Protein AF-0000000069562542 (afdb_homodimer)

InterPro domains:
  IPR008656 Inositol-tetrakisphosphate 1-kinase [PTHR14217] (1-133)
  IPR040464 Inositol 1,3,4-trisphosphate 5/6-kinase, ATP-grasp domain [PF05770] (1-133)

Secondary structure (DSSP, 8-state):
-EEE-SGGGGGG--SS-EEEE----TTEEEEEEEETTEEEEEEEE------S-S-PPEE--HHHHSSTT---GGGS--TTS------PPPHHHHHHHHHHHHHHH---EEEEEEEE-TTT--EEEEEEEES-TTS--EEEES-GGGGG-/-EEE-SGGGGGG--SS-EEEEPPP-TTEEEEEEEETTEEEEEEEE------S-SPPPEE--HHHHSSTT---GGGS--TTS------PPPHHHHHHHHHHHHHHH---EEEEEEEE-TTT--EEEEEEEES-TTSS-EEEES-GGGGG-

pLDDT: mean 81.89, std 14.11, range [32.38, 95.88]

Nearest PDB structures (foldseek):
  2q7d-assembly2_B  TM=8.484E-01  e=6.719E-14  Homo sapiens
  2qb5-assembly2_B  TM=8.560E-01  e=1.670E-13  Homo sapiens
  2q7d-assembly1_A  TM=8.925E-01  e=4.684E-13  Homo sapiens
  2odt-assembly1_X  TM=8.657E-01  e=9.132E-13  Homo sapiens
  8oxe-assembly1_A  TM=7.765E-01  e=2.443E-08  Solanum tuberosum

Structure (mmCIF, N/CA/C/O backbone):
data_AF-0000000069562542-model_v1
#
loop_
_entity.id
_entity.type
_entity.pdbx_description
1 polymer 'inositol-1,3,4-trisphosphate 5/6-kinase'
#
loop_
_atom_site.group_PDB
_atom_site.id
_atom_site.type_symbol
_atom_site.label_atom_id
_atom_site.label_alt_id
_atom_site.label_comp_id
_atom_site.label_asym_id
_atom_site.label_entity_id
_atom_site.label_seq_id
_atom_site.pdbx_PDB_ins_code
_atom_site.Cartn_x
_atom_site.Cartn_y
_atom_site.Cartn_z
_atom_site.occupancy
_atom_site.B_iso_or_equiv
_atom_site.auth_seq_id
_atom_site.auth_comp_id
_atom_site.auth_asym_id
_atom_site.auth_atom_id
_atom_site.pdbx_PDB_model_num
ATOM 1 N N . MET A 1 1 ? 12.766 13.352 -1.628 1 81.88 1 MET A N 1
ATOM 2 C CA . MET A 1 1 ? 11.555 14.117 -1.365 1 81.88 1 MET A CA 1
ATOM 3 C C . MET A 1 1 ? 11.891 15.5 -0.808 1 81.88 1 MET A C 1
ATOM 5 O O . MET A 1 1 ? 13 15.719 -0.327 1 81.88 1 MET A O 1
ATOM 9 N N . CYS A 1 2 ? 10.938 16.469 -1.029 1 86.19 2 CYS A N 1
ATOM 10 C CA . CYS A 1 2 ? 11.227 17.766 -0.45 1 86.19 2 CYS A CA 1
ATOM 11 C C . CYS A 1 2 ? 9.945 18.484 -0.041 1 86.19 2 CYS A C 1
ATOM 13 O O . CYS A 1 2 ? 8.852 18.094 -0.455 1 86.19 2 CYS A O 1
ATOM 15 N N . ILE A 1 3 ? 10.141 19.406 0.841 1 87.06 3 ILE A N 1
ATOM 16 C CA . ILE A 1 3 ? 9.07 20.312 1.254 1 87.06 3 ILE A CA 1
ATOM 17 C C . ILE A 1 3 ? 9.375 21.734 0.753 1 87.06 3 ILE A C 1
ATOM 19 O O . ILE A 1 3 ? 10.453 22.266 1.011 1 87.06 3 ILE A O 1
ATOM 23 N N . ILE A 1 4 ? 8.461 22.234 0.061 1 87.25 4 ILE A N 1
ATOM 24 C CA . ILE A 1 4 ? 8.602 23.594 -0.456 1 87.25 4 ILE A CA 1
ATOM 25 C C . ILE A 1 4 ? 7.652 24.531 0.289 1 87.25 4 ILE A C 1
ATOM 27 O O . ILE A 1 4 ? 6.488 24.188 0.514 1 87.25 4 ILE A O 1
ATOM 31 N N . PHE A 1 5 ? 8.078 25.734 0.575 1 86.62 5 PHE A N 1
ATOM 32 C CA . PHE A 1 5 ? 7.324 26.625 1.461 1 86.62 5 PHE A CA 1
ATOM 33 C C . PHE A 1 5 ? 6.812 27.844 0.707 1 86.62 5 PHE A C 1
ATOM 35 O O . PHE A 1 5 ? 5.914 28.531 1.182 1 86.62 5 PHE A O 1
ATOM 42 N N . ASN A 1 6 ? 7.461 28.125 -0.448 1 83.56 6 ASN A N 1
ATOM 43 C CA . ASN A 1 6 ? 7.117 29.312 -1.229 1 83.56 6 ASN A CA 1
ATOM 44 C C . ASN A 1 6 ? 7.391 29.094 -2.715 1 83.56 6 ASN A C 1
ATOM 46 O O . ASN A 1 6 ? 7.824 28.016 -3.125 1 83.56 6 ASN A O 1
ATOM 50 N N . GLU A 1 7 ? 7.098 30.109 -3.488 1 83.38 7 GLU A N 1
ATOM 51 C CA . GLU A 1 7 ? 7.223 30 -4.938 1 83.38 7 GLU A CA 1
ATOM 52 C C . GLU A 1 7 ? 8.672 29.766 -5.352 1 83.38 7 GLU A C 1
ATOM 54 O O . GLU A 1 7 ? 8.938 29.094 -6.348 1 83.38 7 GLU A O 1
ATOM 59 N N . GLU A 1 8 ? 9.531 30.406 -4.598 1 84.5 8 GLU A N 1
ATOM 60 C CA . GLU A 1 8 ? 10.945 30.266 -4.926 1 84.5 8 GLU A CA 1
ATOM 61 C C . GLU A 1 8 ? 11.383 28.797 -4.871 1 84.5 8 GLU A C 1
ATOM 63 O O . GLU A 1 8 ? 12.273 28.391 -5.617 1 84.5 8 GLU A O 1
ATOM 68 N N . GLY A 1 9 ? 10.734 28.094 -3.955 1 85.38 9 GLY A N 1
ATOM 69 C CA . GLY A 1 9 ? 11.086 26.688 -3.799 1 85.38 9 GLY A CA 1
ATOM 70 C C . GLY A 1 9 ? 10.758 25.859 -5.027 1 85.38 9 GLY A C 1
ATOM 71 O O . GLY A 1 9 ? 11.305 24.766 -5.199 1 85.38 9 GLY A O 1
ATOM 72 N N . LEU A 1 10 ? 9.883 26.297 -5.902 1 83.38 10 LEU A N 1
ATOM 73 C CA . LEU A 1 10 ? 9.523 25.594 -7.129 1 83.38 10 LEU A CA 1
ATOM 74 C C . LEU A 1 10 ? 10.719 25.484 -8.062 1 83.38 10 LEU A C 1
ATOM 76 O O . LEU A 1 10 ? 10.781 24.562 -8.883 1 83.38 10 LEU A O 1
ATOM 80 N N . ASN A 1 11 ? 11.602 26.375 -7.891 1 86.88 11 ASN A N 1
ATOM 81 C CA . ASN A 1 11 ? 12.797 26.359 -8.719 1 86.88 11 ASN A CA 1
ATOM 82 C C . ASN A 1 11 ? 13.719 25.203 -8.352 1 86.88 11 ASN A C 1
ATOM 84 O O . ASN A 1 11 ? 14.633 24.859 -9.102 1 86.88 11 ASN A O 1
ATOM 88 N N . ASP A 1 12 ? 13.438 24.656 -7.254 1 86.44 12 ASP A N 1
ATOM 89 C CA . ASP A 1 12 ? 14.297 23.578 -6.77 1 86.44 12 ASP A CA 1
ATOM 90 C C . ASP A 1 12 ? 13.805 22.219 -7.27 1 86.44 12 ASP A C 1
ATOM 92 O O . ASP A 1 12 ? 14.43 21.188 -6.996 1 86.44 12 ASP A O 1
ATOM 96 N N . ILE A 1 13 ? 12.656 22.203 -7.918 1 79.62 13 ILE A N 1
ATOM 97 C CA . ILE A 1 13 ? 12.07 20.922 -8.297 1 79.62 13 ILE A CA 1
ATOM 98 C C . ILE A 1 13 ? 12.148 20.75 -9.805 1 79.62 13 ILE A C 1
ATOM 100 O O . ILE A 1 13 ? 12.086 21.719 -10.555 1 79.62 13 ILE A O 1
ATOM 104 N N . THR A 1 14 ? 12.359 19.531 -10.266 1 78.5 14 THR A N 1
ATOM 105 C CA . THR A 1 14 ? 12.383 19.203 -11.688 1 78.5 14 THR A CA 1
ATOM 106 C C . THR A 1 14 ? 11.242 18.25 -12.047 1 78.5 14 THR A C 1
ATOM 108 O O . THR A 1 14 ? 11.172 17.125 -11.523 1 78.5 14 THR A O 1
ATOM 111 N N . PRO A 1 15 ? 10.32 18.719 -12.836 1 75 15 PRO A N 1
ATOM 112 C CA . PRO A 1 15 ? 9.281 17.781 -13.281 1 75 15 PRO A CA 1
ATOM 113 C C . PRO A 1 15 ? 9.844 16.594 -14.07 1 75 15 PRO A C 1
ATOM 115 O O . PRO A 1 15 ? 10.945 16.688 -14.617 1 75 15 PRO A O 1
ATOM 118 N N . PRO A 1 16 ? 9.062 15.492 -14.18 1 72.31 16 PRO A N 1
ATOM 119 C CA . PRO A 1 16 ? 7.738 15.312 -13.586 1 72.31 16 PRO A CA 1
ATOM 120 C C . PRO A 1 16 ? 7.797 15.047 -12.078 1 72.31 16 PRO A C 1
ATOM 122 O O . PRO A 1 16 ? 8.719 14.383 -11.602 1 72.31 16 PRO A O 1
ATOM 125 N N . CYS A 1 17 ? 6.895 15.664 -11.32 1 75 17 CYS A N 1
ATOM 126 C CA . CYS A 1 17 ? 6.789 15.469 -9.875 1 75 17 CYS A CA 1
ATOM 127 C C . CYS A 1 17 ? 5.328 15.445 -9.438 1 75 17 CYS A C 1
ATOM 129 O O . CYS A 1 17 ? 4.441 15.836 -10.195 1 75 17 CYS A O 1
ATOM 131 N N . VAL A 1 18 ? 5.164 14.867 -8.336 1 73.44 18 VAL A N 1
ATOM 132 C CA . VAL A 1 18 ? 3.855 14.898 -7.691 1 73.44 18 VAL A CA 1
ATOM 133 C C . VAL A 1 18 ? 3.893 15.859 -6.504 1 73.44 18 VAL A C 1
ATOM 135 O O . VAL A 1 18 ? 4.793 15.781 -5.664 1 73.44 18 VAL A O 1
ATOM 138 N N . VAL A 1 19 ? 2.988 16.797 -6.574 1 76.12 19 VAL A N 1
ATOM 139 C CA . VAL A 1 19 ? 2.912 17.781 -5.512 1 76.12 19 VAL A CA 1
ATOM 140 C C . VAL A 1 19 ? 1.683 17.516 -4.645 1 76.12 19 VAL A C 1
ATOM 142 O O . VAL A 1 19 ? 0.592 17.266 -5.16 1 76.12 19 VAL A O 1
ATOM 145 N N . GLN A 1 20 ? 1.948 17.438 -3.328 1 77.12 20 GLN A N 1
ATOM 146 C CA . GLN A 1 20 ? 0.847 17.25 -2.391 1 77.12 20 GLN A CA 1
ATOM 147 C C . GLN A 1 20 ? 0.948 18.219 -1.221 1 77.12 20 GLN A C 1
ATOM 149 O O . GLN A 1 20 ? 2.043 18.656 -0.866 1 77.12 20 GLN A O 1
ATOM 154 N N . LYS A 1 21 ? -0.218 18.5 -0.646 1 80.19 21 LYS A N 1
ATOM 155 C CA . LYS A 1 21 ? -0.241 19.359 0.534 1 80.19 21 LYS A CA 1
ATOM 156 C C . LYS A 1 21 ? 0.355 18.656 1.744 1 80.19 21 LYS A C 1
ATOM 158 O O . LYS A 1 21 ? 0.104 17.469 1.958 1 80.19 21 LYS A O 1
ATOM 163 N N . PHE A 1 22 ? 1.112 19.484 2.422 1 86.25 22 PHE A N 1
ATOM 164 C CA . PHE A 1 22 ? 1.663 18.953 3.66 1 86.25 22 PHE A CA 1
ATOM 165 C C . PHE A 1 22 ? 0.653 19.062 4.797 1 86.25 22 PHE A C 1
ATOM 167 O O . PHE A 1 22 ? 0.015 20.109 4.965 1 86.25 22 PHE A O 1
ATOM 174 N N . ILE A 1 23 ? 0.51 17.984 5.535 1 87.44 23 ILE A N 1
ATOM 175 C CA . ILE A 1 23 ? -0.372 17.938 6.699 1 87.44 23 ILE A CA 1
ATOM 176 C C . ILE A 1 23 ? 0.459 18.016 7.977 1 87.44 23 ILE A C 1
ATOM 178 O O . ILE A 1 23 ? 1.28 17.125 8.234 1 87.44 23 ILE A O 1
ATOM 182 N N . ASN A 1 24 ? 0.266 19.062 8.695 1 90.31 24 ASN A N 1
ATOM 183 C CA . ASN A 1 24 ? 0.887 19.094 10.016 1 90.31 24 ASN A CA 1
ATOM 184 C C . ASN A 1 24 ? 0.291 18.047 10.945 1 90.31 24 ASN A C 1
ATOM 186 O O . ASN A 1 24 ? -0.928 17.969 11.117 1 90.31 24 ASN A O 1
ATOM 190 N N . HIS A 1 25 ? 1.224 17.266 11.555 1 91.12 25 HIS A N 1
ATOM 191 C CA . HIS A 1 25 ? 0.713 16.125 12.305 1 91.12 25 HIS A CA 1
ATOM 192 C C . HIS A 1 25 ? 1.597 15.812 13.508 1 91.12 25 HIS A C 1
ATOM 194 O O . HIS A 1 25 ? 1.756 14.648 13.883 1 91.12 25 HIS A O 1
ATOM 200 N N . ASN A 1 26 ? 2.232 16.766 13.992 1 91.62 26 ASN A N 1
ATOM 201 C CA . ASN A 1 26 ? 2.914 16.781 15.289 1 91.62 26 ASN A CA 1
ATOM 202 C C . ASN A 1 26 ? 4.043 15.758 15.344 1 91.62 26 ASN A C 1
AT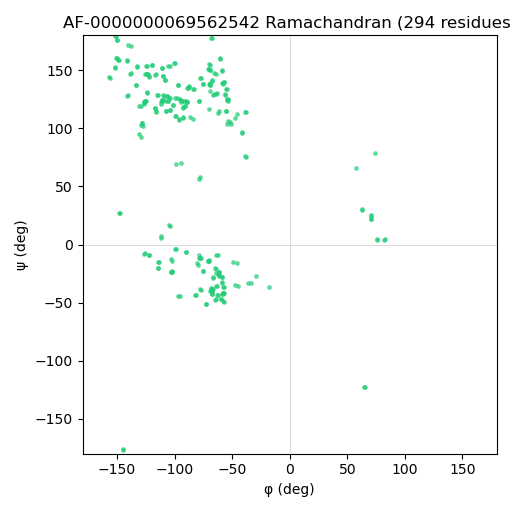OM 204 O O . ASN A 1 26 ? 4.254 15.117 16.375 1 91.62 26 ASN A O 1
ATOM 208 N N . ALA A 1 27 ? 4.68 15.438 14.266 1 91.62 27 ALA A N 1
ATOM 209 C CA . ALA A 1 27 ? 5.922 14.672 14.164 1 91.62 27 ALA A CA 1
ATOM 210 C C . ALA A 1 27 ? 5.695 13.211 14.523 1 91.62 27 ALA A C 1
ATOM 212 O O . ALA A 1 27 ? 6.625 12.516 14.953 1 91.62 27 ALA A O 1
ATOM 213 N N . VAL A 1 28 ? 4.441 12.82 14.398 1 92.75 28 VAL A N 1
ATOM 214 C CA . VAL A 1 28 ? 4.156 11.422 14.711 1 92.75 28 VAL A CA 1
ATOM 215 C C . VAL A 1 28 ? 3.281 10.82 13.617 1 92.75 28 VAL A C 1
ATOM 217 O O . VAL A 1 28 ? 2.367 11.477 13.109 1 92.75 28 VAL A O 1
ATOM 220 N N . LEU A 1 29 ? 3.596 9.648 13.234 1 92.38 29 LEU A N 1
ATOM 221 C CA . LEU A 1 29 ? 2.648 8.859 12.453 1 92.38 29 LEU A CA 1
ATOM 222 C C . LEU A 1 29 ? 2.291 7.562 13.18 1 92.38 29 LEU A C 1
ATOM 224 O O . LEU A 1 29 ? 2.996 7.148 14.102 1 92.38 29 LEU A O 1
ATOM 228 N N . TYR A 1 30 ? 1.114 7.027 12.875 1 93.06 30 TYR A N 1
ATOM 229 C CA . TYR A 1 30 ? 0.609 5.793 13.461 1 93.06 30 TYR A CA 1
ATOM 230 C C . TYR A 1 30 ? 0.638 4.652 12.445 1 93.06 30 TYR A C 1
ATOM 232 O O . TYR A 1 30 ? -0.011 4.727 11.406 1 93.06 30 TYR A O 1
ATOM 240 N N . LYS A 1 31 ? 1.423 3.695 12.727 1 92.12 31 LYS A N 1
ATOM 241 C CA . LYS A 1 31 ? 1.508 2.52 11.867 1 92.12 31 LYS A CA 1
ATOM 242 C C . LYS A 1 31 ? 0.551 1.426 12.336 1 92.12 31 LYS A C 1
ATOM 244 O O . LYS A 1 31 ? 0.622 0.978 13.477 1 92.12 31 LYS A O 1
ATOM 249 N N . LEU A 1 32 ? -0.423 1.058 11.492 1 92.69 32 LEU A N 1
ATOM 250 C CA . LEU A 1 32 ? -1.328 -0.06 11.734 1 92.69 32 LEU A CA 1
ATOM 251 C C . LEU A 1 32 ? -0.766 -1.352 11.148 1 92.69 32 LEU A C 1
ATOM 253 O O . LEU A 1 32 ? -0.449 -1.415 9.961 1 92.69 32 LEU A O 1
ATOM 257 N N . PHE A 1 33 ? -0.542 -2.324 12.039 1 89.62 33 PHE A N 1
ATOM 258 C CA . PHE A 1 33 ? -0.232 -3.68 11.602 1 89.62 33 PHE A CA 1
ATOM 259 C C . PHE A 1 33 ? -1.487 -4.543 11.578 1 89.62 33 PHE A C 1
ATOM 261 O O . PHE A 1 33 ? -2.004 -4.926 12.625 1 89.62 33 PHE A O 1
ATOM 268 N N . VAL A 1 34 ? -1.905 -4.805 10.398 1 91.12 34 VAL A N 1
ATOM 269 C CA . VAL A 1 34 ? -3.172 -5.512 10.234 1 91.12 34 VAL A CA 1
ATOM 270 C C . VAL A 1 34 ? -2.912 -6.996 10 1 91.12 34 VAL A C 1
ATOM 272 O O . VAL A 1 34 ? -2.115 -7.367 9.141 1 91.12 34 VAL A O 1
ATOM 275 N N . ILE A 1 35 ? -3.512 -7.852 10.781 1 85.75 35 ILE A N 1
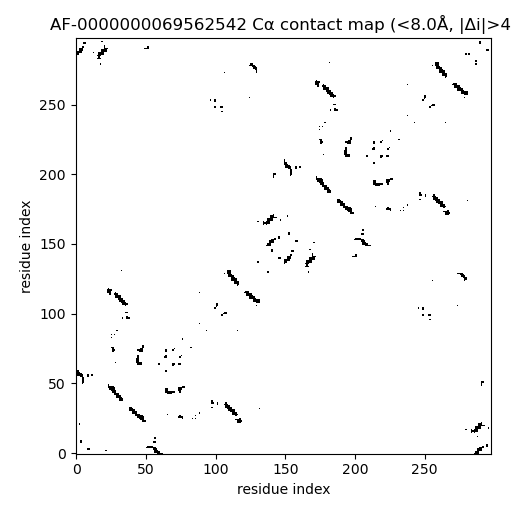ATOM 276 C CA . ILE A 1 35 ? -3.541 -9.297 10.609 1 85.75 35 ILE A CA 1
ATOM 277 C C . ILE A 1 35 ? -4.984 -9.797 10.672 1 85.75 35 ILE A C 1
ATOM 279 O O . ILE A 1 35 ? -5.566 -9.898 11.758 1 85.75 35 ILE A O 1
ATOM 283 N N . GLY A 1 36 ? -5.523 -10.125 9.492 1 86.94 36 GLY A N 1
ATOM 284 C CA . GLY A 1 36 ? -6.945 -10.43 9.43 1 86.94 36 GLY A CA 1
ATOM 285 C C . GLY A 1 36 ? -7.824 -9.234 9.766 1 86.94 36 GLY A C 1
ATOM 286 O O . GLY A 1 36 ? -7.711 -8.18 9.133 1 86.94 36 GLY A O 1
ATOM 287 N N . GLN A 1 37 ? -8.68 -9.391 10.781 1 88.88 37 GLN A N 1
ATOM 288 C CA . GLN A 1 37 ? -9.57 -8.305 11.18 1 88.88 37 GLN A CA 1
ATOM 289 C C . GLN A 1 37 ? -9.023 -7.551 12.391 1 88.88 37 GLN A C 1
ATOM 291 O O . GLN A 1 37 ? -9.586 -6.539 12.812 1 88.88 37 GLN A O 1
ATOM 296 N N . GLU A 1 38 ? -7.953 -8.047 12.867 1 92.5 38 GLU A N 1
ATOM 297 C CA . GLU A 1 38 ? -7.316 -7.402 14.016 1 92.5 38 GLU A CA 1
ATOM 298 C C . GLU A 1 38 ? -6.145 -6.527 13.578 1 92.5 38 GLU A C 1
ATOM 300 O O . GLU A 1 38 ? -5.609 -6.699 12.477 1 92.5 38 GLU A O 1
ATOM 305 N N . TYR A 1 39 ? -5.809 -5.527 14.438 1 92.69 39 TYR A N 1
ATOM 306 C CA . TYR A 1 39 ? -4.664 -4.672 14.156 1 92.69 39 TYR A CA 1
ATOM 307 C C . TYR A 1 39 ? -4.043 -4.141 15.438 1 92.69 39 TYR A C 1
ATOM 309 O O . TYR A 1 39 ? -4.684 -4.148 16.5 1 92.69 39 TYR A O 1
ATOM 317 N N . PHE A 1 40 ? -2.793 -3.873 15.344 1 93.38 40 PHE A N 1
ATOM 318 C CA . PHE A 1 40 ? -2.047 -3.176 16.391 1 93.38 40 PHE A CA 1
ATOM 319 C C . PHE A 1 40 ? -1.522 -1.84 15.875 1 93.38 40 PHE A C 1
ATOM 321 O O . PHE A 1 40 ? -1.219 -1.7 14.688 1 93.38 40 PHE A O 1
ATOM 328 N N . VAL A 1 41 ? -1.483 -0.859 16.812 1 93.19 41 VAL A N 1
ATOM 329 C CA . VAL A 1 41 ? -1.031 0.474 16.422 1 93.19 41 VAL A CA 1
ATOM 330 C C . VAL A 1 41 ? 0.272 0.806 17.141 1 93.19 41 VAL A C 1
ATOM 332 O O . VAL A 1 41 ? 0.388 0.599 18.359 1 93.19 41 VAL A O 1
ATOM 335 N N . ILE A 1 42 ? 1.23 1.218 16.391 1 91.69 42 ILE A N 1
ATOM 336 C CA . ILE A 1 42 ? 2.475 1.698 16.984 1 91.69 42 ILE A CA 1
ATOM 337 C C . ILE A 1 42 ? 2.758 3.121 16.5 1 91.69 42 ILE A C 1
ATOM 339 O O . ILE A 1 42 ? 2.434 3.477 15.367 1 91.69 42 ILE A O 1
ATOM 343 N N . GLU A 1 43 ? 3.346 3.854 17.344 1 92.56 43 GLU A N 1
ATOM 344 C CA . GLU A 1 43 ? 3.756 5.207 16.984 1 92.56 43 GLU A CA 1
ATOM 345 C C . GLU A 1 43 ? 5.145 5.215 16.359 1 92.56 43 GLU A C 1
ATOM 347 O O . GLU A 1 43 ? 6.039 4.496 16.797 1 92.56 43 GLU A O 1
ATOM 352 N N . ARG A 1 44 ? 5.285 5.965 15.281 1 91.62 44 ARG A N 1
ATOM 353 C CA . ARG A 1 44 ? 6.57 6.207 14.641 1 91.62 44 ARG A CA 1
ATOM 354 C C . ARG A 1 44 ? 6.844 7.703 14.508 1 91.62 44 ARG A C 1
ATOM 356 O O . ARG A 1 44 ? 5.914 8.5 14.359 1 91.62 44 ARG A O 1
ATOM 363 N N . PRO A 1 45 ? 8.148 8.094 14.617 1 92.38 45 PRO A N 1
ATOM 364 C CA . PRO A 1 45 ? 8.461 9.5 14.336 1 92.38 45 PRO A CA 1
ATOM 365 C C . PRO A 1 45 ? 8.062 9.922 12.93 1 92.38 45 PRO A C 1
ATOM 367 O O . PRO A 1 45 ? 8.008 9.086 12.016 1 92.38 45 PRO A O 1
ATOM 370 N N . SER A 1 46 ? 7.738 11.086 12.711 1 92.12 46 SER A N 1
ATOM 371 C CA . SER A 1 46 ? 7.414 11.711 11.43 1 92.12 46 SER A CA 1
ATOM 372 C C . SER A 1 46 ? 7.883 13.164 11.383 1 92.12 46 SER A C 1
ATOM 374 O O . SER A 1 46 ? 8.609 13.609 12.273 1 92.12 46 SER A O 1
ATOM 376 N N . LEU A 1 47 ? 7.574 13.812 10.32 1 90.88 47 LEU A N 1
ATOM 377 C CA . LEU A 1 47 ? 8.008 15.195 10.148 1 90.88 47 LEU A CA 1
ATOM 378 C C . LEU A 1 47 ? 7.305 16.109 11.148 1 90.88 47 LEU A C 1
ATOM 380 O O . LEU A 1 47 ? 6.109 15.945 11.414 1 90.88 47 LEU A O 1
ATOM 384 N N . LYS A 1 48 ? 8.008 17.047 11.648 1 91.88 48 LYS A N 1
ATOM 385 C CA . LYS A 1 48 ? 7.453 18.031 12.562 1 91.88 48 LYS A CA 1
ATOM 386 C C . LYS A 1 48 ? 6.465 18.953 11.844 1 91.88 48 LYS A C 1
ATOM 388 O O . LYS A 1 48 ? 6.219 18.797 10.641 1 91.88 48 LYS A O 1
ATOM 393 N N . ASN A 1 49 ? 5.891 19.844 12.648 1 90.81 49 ASN A N 1
ATOM 394 C CA . ASN A 1 49 ? 4.98 20.812 12.07 1 90.81 49 ASN A CA 1
ATOM 395 C C . ASN A 1 49 ? 5.738 21.938 11.359 1 90.81 49 ASN A C 1
ATOM 397 O O . ASN A 1 49 ? 6.824 22.328 11.781 1 90.81 49 ASN A O 1
ATOM 401 N N . PHE A 1 50 ? 5.141 22.375 10.242 1 88 50 PHE A N 1
ATOM 402 C CA . PHE A 1 50 ? 5.711 23.484 9.492 1 88 50 PHE A CA 1
ATOM 403 C C . PHE A 1 50 ? 4.684 24.594 9.305 1 88 50 PHE A C 1
ATOM 405 O O . PHE A 1 50 ? 3.482 24.375 9.469 1 88 50 PHE A O 1
ATOM 412 N N . SER A 1 51 ? 5.141 25.812 9.148 1 82.19 51 SER A N 1
ATOM 413 C CA . SER A 1 51 ? 4.316 26.953 8.781 1 82.19 51 SER A CA 1
ATOM 414 C C . SER A 1 51 ? 4.816 27.609 7.496 1 82.19 51 SER A C 1
ATOM 416 O O . SER A 1 51 ? 5.98 27.438 7.125 1 82.19 51 SER A O 1
ATOM 418 N N . ALA A 1 52 ? 3.793 28.094 6.734 1 73.19 52 ALA A N 1
ATOM 419 C CA . ALA A 1 52 ? 4.199 28.844 5.547 1 73.19 52 ALA A CA 1
ATOM 420 C C . ALA A 1 52 ? 5.145 29.984 5.914 1 73.19 52 ALA A C 1
ATOM 422 O O . ALA A 1 52 ? 4.844 30.781 6.801 1 73.19 52 ALA A O 1
ATOM 423 N N . CYS A 1 53 ? 6.379 29.859 5.684 1 73.25 53 CYS A N 1
ATOM 424 C CA . CYS A 1 53 ? 7.34 30.922 5.949 1 73.25 53 CYS A CA 1
ATOM 425 C C . CYS A 1 53 ? 8.352 31.031 4.812 1 73.25 53 CYS A C 1
ATOM 427 O O . CYS A 1 53 ? 8.242 30.344 3.803 1 73.25 53 CYS A O 1
ATOM 429 N N . ASP A 1 54 ? 9.086 32.062 4.934 1 78.19 54 ASP A N 1
ATOM 430 C CA . ASP A 1 54 ? 10.125 32.281 3.939 1 78.19 54 ASP A CA 1
ATOM 431 C C . ASP A 1 54 ? 11.336 31.375 4.195 1 78.19 54 ASP A C 1
ATOM 433 O O . ASP A 1 54 ? 12.398 31.859 4.598 1 78.19 54 ASP A O 1
ATOM 437 N N . GLN A 1 55 ? 10.992 30.141 4.195 1 81.81 55 GLN A N 1
ATOM 438 C CA . GLN A 1 55 ? 12.086 29.203 4.441 1 81.81 55 GLN A CA 1
ATOM 439 C C . GLN A 1 55 ? 12.5 28.484 3.16 1 81.81 55 GLN A C 1
ATOM 441 O O . GLN A 1 55 ? 11.719 28.406 2.211 1 81.81 55 GLN A O 1
ATOM 446 N N . LYS A 1 56 ? 13.781 28.078 3.178 1 88.69 56 LYS A N 1
ATOM 447 C CA . LYS A 1 56 ? 14.328 27.328 2.047 1 88.69 56 LYS A CA 1
ATOM 448 C C . LYS A 1 56 ? 13.727 25.922 1.972 1 88.69 56 LYS A C 1
ATOM 450 O O . LYS A 1 56 ? 13.25 25.391 2.977 1 88.69 56 LYS A O 1
ATOM 455 N N . THR A 1 57 ? 13.758 25.422 0.785 1 90.31 57 THR A N 1
ATOM 456 C CA . THR A 1 57 ? 13.289 24.062 0.551 1 90.31 57 THR A CA 1
ATOM 457 C C . THR A 1 57 ? 14.016 23.078 1.459 1 90.31 57 THR A C 1
ATOM 459 O O . THR A 1 57 ? 15.234 23.188 1.645 1 90.31 57 THR A O 1
ATOM 462 N N . ILE A 1 58 ? 13.281 22.188 2.086 1 90 58 ILE A N 1
ATOM 463 C CA . ILE A 1 58 ? 13.883 21.141 2.904 1 90 58 ILE A CA 1
ATOM 464 C C . ILE A 1 58 ? 13.891 19.828 2.131 1 90 58 ILE A C 1
ATOM 466 O O . ILE A 1 58 ? 12.836 19.312 1.749 1 90 58 ILE A O 1
ATOM 470 N N . PHE A 1 59 ? 15.047 19.328 1.926 1 89.12 59 PHE A N 1
ATOM 471 C CA . PHE A 1 59 ? 15.188 18.016 1.312 1 89.12 59 PHE A CA 1
ATOM 472 C C . PHE A 1 59 ? 15.383 16.938 2.375 1 89.12 59 PHE A C 1
ATOM 474 O O . PHE A 1 59 ? 16.109 17.156 3.352 1 89.12 59 PHE A O 1
ATOM 481 N N . PHE A 1 60 ? 14.703 15.805 2.203 1 86.38 60 PHE A N 1
ATOM 482 C CA . PHE A 1 60 ? 14.828 14.727 3.176 1 86.38 60 PHE A CA 1
ATOM 483 C C . PHE A 1 60 ? 14.609 13.367 2.514 1 86.38 60 PHE A C 1
ATOM 485 O O . PHE A 1 60 ? 14.094 13.297 1.396 1 86.38 60 PHE A O 1
ATOM 492 N N . ASP A 1 61 ? 15.094 12.367 3.205 1 82.12 61 ASP A N 1
ATOM 493 C CA . ASP A 1 61 ? 14.836 10.984 2.818 1 82.12 61 ASP A CA 1
ATOM 494 C C . ASP A 1 61 ? 13.711 10.383 3.658 1 82.12 61 ASP A C 1
ATOM 496 O O . ASP A 1 61 ? 13.891 10.117 4.852 1 82.12 61 ASP A O 1
ATOM 500 N N . SER A 1 62 ? 12.547 10.141 2.973 1 77.69 62 SER A N 1
ATOM 501 C CA . SER A 1 62 ? 11.359 9.68 3.68 1 77.69 62 SER A CA 1
ATOM 502 C C . SER A 1 62 ? 11.625 8.359 4.406 1 77.69 62 SER A C 1
ATOM 504 O O . SER A 1 62 ? 11.023 8.086 5.445 1 77.69 62 SER A O 1
ATOM 506 N N . ASN A 1 63 ? 12.531 7.602 3.879 1 74.25 63 ASN A N 1
ATOM 507 C CA . ASN A 1 63 ? 12.844 6.316 4.496 1 74.25 63 ASN A CA 1
ATOM 508 C C . ASN A 1 63 ? 13.57 6.496 5.828 1 74.25 63 ASN A C 1
ATOM 510 O O . ASN A 1 63 ? 13.633 5.566 6.633 1 74.25 63 ASN A O 1
ATOM 514 N N . GLU A 1 64 ? 14.039 7.715 6.027 1 83.5 64 GLU A N 1
ATOM 515 C CA . GLU A 1 64 ? 14.828 7.953 7.234 1 83.5 64 GLU A CA 1
ATOM 516 C C . GLU A 1 64 ? 14 8.664 8.297 1 83.5 64 GLU A C 1
ATOM 518 O O . GLU A 1 64 ? 14.391 8.719 9.469 1 83.5 64 GLU A O 1
ATOM 523 N N . ILE A 1 65 ? 12.945 9.156 7.926 1 88 65 ILE A N 1
ATOM 524 C CA . ILE A 1 65 ? 12.172 10 8.828 1 88 65 ILE A CA 1
ATOM 525 C C . ILE A 1 65 ? 11.344 9.133 9.773 1 88 65 ILE A C 1
ATOM 527 O O . ILE A 1 65 ? 11.344 9.352 10.984 1 88 65 ILE A O 1
ATOM 531 N N . SER A 1 66 ? 10.688 8.055 9.219 1 87.06 66 SER A N 1
ATOM 532 C CA . SER A 1 66 ? 9.648 7.383 9.992 1 87.06 66 SER A CA 1
ATOM 533 C C . SER A 1 66 ? 10.156 6.059 10.555 1 87.06 66 SER A C 1
ATOM 535 O O . SER A 1 66 ? 9.359 5.203 10.953 1 87.06 66 SER A O 1
ATOM 537 N N . LYS A 1 67 ? 11.5 5.91 10.539 1 85.25 67 LYS A N 1
ATOM 538 C CA . LYS A 1 67 ? 12.07 4.723 11.172 1 85.25 67 LYS A CA 1
ATOM 539 C C . LYS A 1 67 ? 11.93 4.789 12.688 1 85.25 67 LYS A C 1
ATOM 541 O O . LYS A 1 67 ? 11.93 5.875 13.273 1 85.25 67 LYS A O 1
ATOM 546 N N . PRO A 1 68 ? 11.844 3.498 13.172 1 84.69 68 PRO A N 1
ATOM 547 C CA . PRO A 1 68 ? 11.766 3.498 14.641 1 84.69 68 PRO A CA 1
ATOM 548 C C . PRO A 1 68 ? 12.93 4.227 15.297 1 84.69 68 PRO A C 1
ATOM 550 O O . PRO A 1 68 ? 14.078 4.066 14.875 1 84.69 68 PRO A O 1
ATOM 553 N N . ASN A 1 69 ? 12.75 5.133 16.172 1 82.81 69 ASN A N 1
ATOM 554 C CA . ASN A 1 69 ? 13.711 5.832 17.016 1 82.81 69 ASN A CA 1
ATOM 555 C C . ASN A 1 69 ? 14.484 6.887 16.219 1 82.81 69 ASN A C 1
ATOM 557 O O . ASN A 1 69 ? 15.578 7.285 16.625 1 82.81 69 ASN A O 1
ATOM 561 N N . SER A 1 70 ? 14.062 7.031 14.961 1 85.75 70 SER A N 1
ATOM 562 C CA . SER A 1 70 ? 14.672 8.133 14.219 1 85.75 70 SER A CA 1
ATOM 563 C C . SER A 1 70 ? 14.516 9.453 14.969 1 85.75 70 SER A C 1
ATOM 565 O O . SER A 1 70 ? 13.422 9.789 15.414 1 85.75 70 SER A O 1
ATOM 567 N N . VAL A 1 71 ? 15.656 10.109 15.203 1 85.31 71 VAL A N 1
ATOM 568 C CA . VAL A 1 71 ? 15.633 11.398 15.883 1 85.31 71 VAL A CA 1
ATOM 569 C C . VAL A 1 71 ? 16.438 12.422 15.086 1 85.31 71 VAL A C 1
ATOM 571 O O . VAL A 1 71 ? 17.594 12.164 14.719 1 85.31 71 VAL A O 1
ATOM 574 N N . SER A 1 72 ? 15.797 13.406 14.68 1 89.94 72 SER A N 1
ATOM 575 C CA . SER A 1 72 ? 16.438 14.523 13.992 1 89.94 72 SER A CA 1
ATOM 576 C C . SER A 1 72 ? 15.695 15.828 14.242 1 89.94 72 SER A C 1
ATOM 578 O O . SER A 1 72 ? 14.672 15.844 14.93 1 89.94 72 SER A O 1
ATOM 580 N N . GLU A 1 73 ? 16.203 16.953 13.742 1 90 73 GLU A N 1
ATOM 581 C CA . GLU A 1 73 ? 15.531 18.25 13.852 1 90 73 GLU A CA 1
ATOM 582 C C . GLU A 1 73 ? 14.18 18.219 13.148 1 90 73 GLU A C 1
ATOM 584 O O . GLU A 1 73 ? 13.258 18.938 13.555 1 90 73 GLU A O 1
ATOM 589 N N . LEU A 1 74 ? 14.102 17.391 12.203 1 91.94 74 LEU A N 1
ATOM 590 C CA . LEU A 1 74 ? 12.883 17.344 11.406 1 91.94 74 LEU A CA 1
ATOM 591 C C . LEU A 1 74 ? 11.797 16.547 12.117 1 91.94 74 LEU A C 1
ATOM 593 O O . LEU A 1 74 ? 10.617 16.641 11.758 1 91.94 74 LEU A O 1
ATOM 597 N N . THR A 1 75 ? 12.156 15.789 13.102 1 92.75 75 THR A N 1
ATOM 598 C CA . THR A 1 75 ? 11.172 14.938 13.766 1 92.75 75 THR A CA 1
ATOM 599 C C . THR A 1 75 ? 10.922 15.422 15.188 1 92.75 75 THR A C 1
ATOM 601 O O . THR A 1 75 ? 10.266 14.734 15.977 1 92.75 75 THR A O 1
ATOM 604 N N . SER A 1 76 ? 11.469 16.5 15.547 1 89.25 76 SER A N 1
ATOM 605 C CA . SER A 1 76 ? 11.273 17.078 16.875 1 89.25 76 SER A CA 1
ATOM 606 C C . SER A 1 76 ? 10.43 18.344 16.812 1 89.25 76 SER A C 1
ATOM 608 O O . SER A 1 76 ? 10.719 19.25 16.016 1 89.25 76 SER A O 1
ATOM 610 N N . LEU A 1 77 ? 9.453 18.312 17.609 1 86.62 77 LEU A N 1
ATOM 611 C CA . LEU A 1 77 ? 8.609 19.5 17.656 1 86.62 77 LEU A CA 1
ATOM 612 C C . LEU A 1 77 ? 9.383 20.703 18.172 1 86.62 77 LEU A C 1
ATOM 614 O O . LEU A 1 77 ? 10.281 20.562 19.016 1 86.62 77 LEU A O 1
ATOM 618 N N . ASP A 1 78 ? 9.008 21.891 17.641 1 84.19 78 ASP A N 1
ATOM 619 C CA . ASP A 1 78 ? 9.633 23.109 18.125 1 84.19 78 ASP A CA 1
ATOM 620 C C . ASP A 1 78 ? 9.211 23.422 19.562 1 84.19 78 ASP A C 1
ATOM 622 O O . ASP A 1 78 ? 8.109 23.047 19.984 1 84.19 78 ASP A O 1
ATOM 626 N N . ASP A 1 79 ? 10.102 24.078 20.312 1 77.38 79 ASP A N 1
ATOM 627 C CA . ASP A 1 79 ? 9.891 24.375 21.719 1 77.38 79 ASP A CA 1
ATOM 628 C C . ASP A 1 79 ? 8.609 25.188 21.922 1 77.38 79 ASP A C 1
ATOM 630 O O . ASP A 1 79 ? 7.941 25.047 22.953 1 77.38 79 ASP A O 1
ATOM 634 N N . ASN A 1 80 ? 8.359 26.047 21 1 73.25 80 ASN A N 1
ATOM 635 C CA . ASN A 1 80 ? 7.207 26.922 21.172 1 73.25 80 ASN A CA 1
ATOM 636 C C . ASN A 1 80 ? 5.902 26.188 20.844 1 73.25 80 ASN A C 1
ATOM 638 O O . ASN A 1 80 ? 4.816 26.75 21.031 1 73.25 80 ASN A O 1
ATOM 642 N N . GLU A 1 81 ? 6.059 25.125 20.312 1 72.56 81 GLU A N 1
ATOM 643 C CA . GLU A 1 81 ? 4.84 24.391 19.969 1 72.56 81 GLU A CA 1
ATOM 644 C C . GLU A 1 81 ? 4.324 23.594 21.156 1 72.56 81 GLU A C 1
ATOM 646 O O . GLU A 1 81 ? 5.105 22.953 21.859 1 72.56 81 GLU A O 1
ATOM 651 N N . SER A 1 82 ? 3.186 24.094 21.719 1 58.75 82 SER A N 1
ATOM 652 C CA . SER A 1 82 ? 2.531 23.359 22.812 1 58.75 82 SER A CA 1
ATOM 653 C C . SER A 1 82 ? 2.309 21.906 22.438 1 58.75 82 SER A C 1
ATOM 655 O O . SER A 1 82 ? 1.804 21.594 21.359 1 58.75 82 SER A O 1
ATOM 657 N N . TYR A 1 83 ? 3.217 21.109 23.047 1 55.81 83 TYR A N 1
ATOM 658 C CA . TYR A 1 83 ? 2.951 19.688 22.891 1 55.81 83 TYR A CA 1
ATOM 659 C C . TYR A 1 83 ? 1.455 19.391 22.953 1 55.81 83 TYR A C 1
ATOM 661 O O . TYR A 1 83 ? 0.818 19.625 23.984 1 55.81 83 TYR A O 1
ATOM 669 N N . THR A 1 84 ? 0.74 19.672 21.969 1 57.5 84 THR A N 1
ATOM 670 C CA . THR A 1 84 ? -0.569 19.031 22.078 1 57.5 84 THR A CA 1
ATOM 671 C C . THR A 1 84 ? -0.433 17.516 22.109 1 57.5 84 THR A C 1
ATOM 673 O O . THR A 1 84 ? 0.326 16.938 21.328 1 57.5 84 THR A O 1
ATOM 676 N N . PRO A 1 85 ? -0.821 17 23.281 1 54.5 85 PRO A N 1
ATOM 677 C CA . PRO A 1 85 ? -0.729 15.531 23.375 1 54.5 85 PRO A CA 1
ATOM 678 C C . PRO A 1 85 ? -1.133 14.828 22.078 1 54.5 85 PRO A C 1
ATOM 680 O O . PRO A 1 85 ? -2.086 15.25 21.422 1 54.5 85 PRO A O 1
ATOM 683 N N . THR A 1 86 ? -0.145 14.234 21.562 1 60.91 86 THR A N 1
ATOM 684 C CA . THR A 1 86 ? -0.473 13.375 20.422 1 60.91 86 THR A CA 1
ATOM 685 C C . THR A 1 86 ? -1.755 12.594 20.703 1 60.91 86 THR A C 1
ATOM 687 O O . THR A 1 86 ? -1.881 11.938 21.734 1 60.91 86 THR A O 1
ATOM 690 N N . VAL A 1 87 ? -2.908 13.102 20.219 1 72.94 87 VAL A N 1
ATOM 691 C CA . VAL A 1 87 ? -4.168 12.367 20.312 1 72.94 87 VAL A CA 1
ATOM 692 C C . VAL A 1 87 ? -4.016 10.992 19.688 1 72.94 87 VAL A C 1
ATOM 694 O O . VAL A 1 87 ? -3.543 10.867 18.547 1 72.94 87 VAL A O 1
ATOM 697 N N . TRP A 1 88 ? -4.152 9.961 20.609 1 87.69 88 TRP A N 1
ATOM 698 C CA . TRP A 1 88 ? -4.191 8.594 20.078 1 87.69 88 TRP A CA 1
ATOM 699 C C . TRP A 1 88 ? -5.34 8.422 19.094 1 87.69 88 TRP A C 1
ATOM 701 O O . TRP A 1 88 ? -6.426 8.969 19.297 1 87.69 88 TRP A O 1
ATOM 711 N N . PRO A 1 89 ? -5.062 7.742 18.047 1 92.88 89 PRO A N 1
ATOM 712 C CA . PRO A 1 89 ? -6.105 7.602 17.016 1 92.88 89 PRO A CA 1
ATOM 713 C C . PRO A 1 89 ? -7.387 6.984 17.578 1 92.88 89 PRO A C 1
ATOM 715 O O . PRO A 1 89 ? -7.332 6.086 18.422 1 92.88 89 PRO A O 1
ATOM 718 N N . GLU A 1 90 ? -8.523 7.496 17.141 1 94.69 90 GLU A N 1
ATOM 719 C CA . GLU A 1 90 ? -9.812 6.926 17.484 1 94.69 90 GLU A CA 1
ATOM 720 C C . GLU A 1 90 ? -9.969 5.516 16.938 1 94.69 90 GLU A C 1
ATOM 722 O O . GLU A 1 90 ? -9.75 5.289 15.734 1 94.69 90 GLU A O 1
ATOM 727 N N . GLN A 1 91 ? -10.367 4.633 17.797 1 94.94 91 GLN A N 1
ATOM 728 C CA . GLN A 1 91 ? -10.523 3.234 17.406 1 94.94 91 GLN A CA 1
ATOM 729 C C . GLN A 1 91 ? -11.508 3.094 16.25 1 94.94 91 GLN A C 1
ATOM 731 O O . GLN A 1 91 ? -11.281 2.305 15.328 1 94.94 91 GLN A O 1
ATOM 736 N N . LYS A 1 92 ? -12.586 3.855 16.344 1 95.75 92 LYS A N 1
ATOM 737 C CA . LYS A 1 92 ? -13.625 3.76 15.312 1 95.75 92 LYS A CA 1
ATOM 738 C C . LYS A 1 92 ? -13.055 4.059 13.93 1 95.75 92 LYS A C 1
ATOM 740 O O . LYS A 1 92 ? -13.398 3.387 12.953 1 95.75 92 LYS A O 1
ATOM 745 N N . LYS A 1 93 ? -12.219 5.043 13.812 1 94.69 93 LYS A N 1
ATOM 746 C CA . LYS A 1 93 ? -11.625 5.43 12.539 1 94.69 93 LYS A CA 1
ATOM 747 C C . LYS A 1 93 ? -10.672 4.355 12.023 1 94.69 93 LYS A C 1
ATOM 749 O O . LYS A 1 93 ? -10.695 4.008 10.844 1 94.69 93 LYS A O 1
ATOM 754 N N . MET A 1 94 ? -9.898 3.836 12.945 1 94.88 94 MET A N 1
ATOM 755 C CA . MET A 1 94 ? -8.953 2.785 12.562 1 94.88 94 MET A CA 1
ATOM 756 C C . MET A 1 94 ? -9.695 1.509 12.18 1 94.88 94 MET A C 1
ATOM 758 O O . MET A 1 94 ? -9.328 0.851 11.203 1 94.88 94 MET A O 1
ATOM 762 N N . ASP A 1 95 ? -10.781 1.203 12.898 1 95.88 95 ASP A N 1
ATOM 763 C CA . ASP A 1 95 ? -11.625 0.06 12.562 1 95.88 95 ASP A CA 1
ATOM 764 C C . ASP A 1 95 ? -12.172 0.185 11.141 1 95.88 95 ASP A C 1
ATOM 766 O O . ASP A 1 95 ? -12.219 -0.799 10.398 1 95.88 95 ASP A O 1
ATOM 770 N N . ASN A 1 96 ? -12.57 1.342 10.867 1 95.56 96 ASN A N 1
ATOM 771 C CA . ASN A 1 96 ? -13.164 1.569 9.555 1 95.56 96 ASN A CA 1
ATOM 772 C C . ASN A 1 96 ? -12.156 1.305 8.438 1 95.56 96 ASN A C 1
ATOM 774 O O . ASN A 1 96 ? -12.5 0.68 7.426 1 95.56 96 ASN A O 1
ATOM 778 N N . ILE A 1 97 ? -10.961 1.768 8.602 1 94.62 97 ILE A N 1
ATOM 779 C CA . ILE A 1 97 ? -9.914 1.549 7.613 1 94.62 97 ILE A CA 1
ATOM 780 C C . ILE A 1 97 ? -9.719 0.051 7.387 1 94.62 97 ILE A C 1
ATOM 782 O O . ILE A 1 97 ? -9.766 -0.423 6.25 1 94.62 97 ILE A O 1
ATOM 786 N N . VAL A 1 98 ? -9.586 -0.694 8.453 1 94.31 98 VAL A N 1
ATOM 787 C CA . VAL A 1 98 ? -9.312 -2.127 8.398 1 94.31 98 VAL A CA 1
ATOM 788 C C . VAL A 1 98 ? -10.516 -2.859 7.809 1 94.31 98 VAL A C 1
ATOM 790 O O . VAL A 1 98 ? -10.359 -3.748 6.965 1 94.31 98 VAL A O 1
ATOM 793 N N . ARG A 1 99 ? -11.695 -2.426 8.195 1 95.62 99 ARG A N 1
ATOM 794 C CA . ARG A 1 99 ? -12.914 -3.064 7.727 1 95.62 99 ARG A CA 1
ATOM 795 C C . ARG A 1 99 ? -13.07 -2.906 6.219 1 95.62 99 ARG A C 1
ATOM 797 O O . ARG A 1 99 ? -13.414 -3.863 5.52 1 95.62 99 ARG A O 1
ATOM 804 N N . VAL A 1 100 ? -12.883 -1.755 5.715 1 93.69 100 VAL A N 1
ATOM 805 C CA . VAL A 1 100 ? -13.039 -1.476 4.289 1 93.69 100 VAL A CA 1
ATOM 806 C C . VAL A 1 100 ? -12.078 -2.35 3.484 1 93.69 100 VAL A C 1
ATOM 808 O O . VAL A 1 100 ? -12.484 -3.008 2.525 1 93.69 100 VAL A O 1
ATOM 811 N N . LEU A 1 101 ? -10.836 -2.4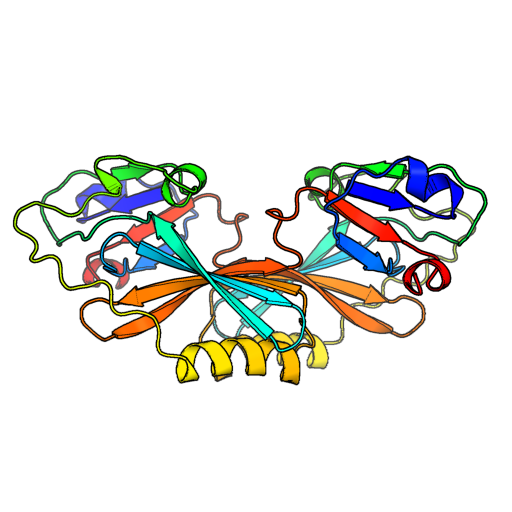1 3.889 1 92.38 101 LEU A N 1
ATOM 812 C CA . LEU A 1 101 ? -9.812 -3.152 3.16 1 92.38 101 LEU A CA 1
ATOM 813 C C . LEU A 1 101 ? -10.094 -4.652 3.211 1 92.38 101 LEU A C 1
ATOM 815 O O . LEU A 1 101 ? -9.938 -5.352 2.207 1 92.38 101 LEU A O 1
ATOM 819 N N . HIS A 1 102 ? -10.555 -5.07 4.371 1 92.62 102 HIS A N 1
ATOM 820 C CA . HIS A 1 102 ? -10.883 -6.484 4.523 1 92.62 102 HIS A CA 1
ATOM 821 C C . HIS A 1 102 ? -12.156 -6.84 3.764 1 92.62 102 HIS A C 1
ATOM 823 O O . HIS A 1 102 ? -12.164 -7.766 2.951 1 92.62 102 HIS A O 1
ATOM 829 N N . LYS A 1 103 ? -13.18 -6.09 3.998 1 94.19 103 LYS A N 1
ATOM 830 C CA . LYS A 1 103 ? -14.516 -6.426 3.514 1 94.19 103 LYS A CA 1
ATOM 831 C C . LYS A 1 103 ? -14.602 -6.297 1.994 1 94.19 103 LYS A C 1
ATOM 833 O O . LYS A 1 103 ? -15.172 -7.156 1.325 1 94.19 103 LYS A O 1
ATOM 838 N N . TYR A 1 104 ? -13.984 -5.293 1.443 1 92.69 104 TYR A N 1
ATOM 839 C CA . TYR A 1 104 ? -14.234 -4.996 0.036 1 92.69 104 TYR A CA 1
ATOM 840 C C . TYR A 1 104 ? -13.078 -5.48 -0.834 1 92.69 104 TYR A C 1
ATOM 842 O O . TYR A 1 104 ? -13.266 -5.766 -2.02 1 92.69 104 TYR A O 1
ATOM 850 N N . LEU A 1 105 ? -11.875 -5.617 -0.243 1 92.56 105 LEU A N 1
ATOM 851 C CA . LEU A 1 105 ? -10.734 -5.969 -1.082 1 92.56 105 LEU A CA 1
ATOM 852 C C . LEU A 1 105 ? -10.086 -7.262 -0.604 1 92.56 105 LEU A C 1
ATOM 854 O O . LEU A 1 105 ? -9.211 -7.809 -1.28 1 92.56 105 LEU A O 1
ATOM 858 N N . GLY A 1 106 ? -10.477 -7.746 0.519 1 90.25 106 GLY A N 1
ATOM 859 C CA . GLY A 1 106 ? -9.961 -9.008 1.026 1 90.25 106 GLY A CA 1
ATOM 860 C C . GLY A 1 106 ? -8.516 -8.93 1.481 1 90.25 106 GLY A C 1
ATOM 861 O O . GLY A 1 106 ? -7.793 -9.922 1.444 1 90.25 106 GLY A O 1
ATOM 862 N N . LEU A 1 107 ? -8.047 -7.777 1.854 1 88.25 107 LEU A N 1
ATOM 863 C CA . LEU A 1 107 ? -6.672 -7.59 2.312 1 88.25 107 LEU A CA 1
ATOM 864 C C . LEU A 1 107 ? -6.57 -7.789 3.82 1 88.25 107 LEU A C 1
ATOM 866 O O . LEU A 1 107 ? -7.242 -7.094 4.59 1 88.25 107 LEU A O 1
ATOM 870 N N . ASP A 1 108 ? -5.68 -8.734 4.215 1 86.56 108 ASP A N 1
ATOM 871 C CA . ASP A 1 108 ? -5.691 -9.141 5.617 1 86.56 108 ASP A CA 1
ATOM 872 C C . ASP A 1 108 ? -4.301 -9.023 6.238 1 86.56 108 ASP A C 1
ATOM 874 O O . ASP A 1 108 ? -4.121 -9.297 7.426 1 86.56 108 ASP A O 1
ATOM 878 N N . LEU A 1 109 ? -3.34 -8.781 5.547 1 85.5 109 LEU A N 1
ATOM 879 C CA . LEU A 1 109 ? -1.973 -8.602 6.02 1 85.5 109 LEU A CA 1
ATOM 880 C C . LEU A 1 109 ? -1.369 -7.312 5.465 1 85.5 109 LEU A C 1
ATOM 882 O O . LEU A 1 109 ? -0.854 -7.297 4.344 1 85.5 109 LEU A O 1
ATOM 886 N N . LEU A 1 110 ? -1.511 -6.254 6.254 1 88.12 110 LEU A N 1
ATOM 887 C CA . LEU A 1 110 ? -1.135 -4.934 5.762 1 88.12 110 LEU A CA 1
ATOM 888 C C . LEU A 1 110 ? -0.39 -4.148 6.832 1 88.12 110 LEU A C 1
ATOM 890 O O . LEU A 1 110 ? -0.641 -4.324 8.023 1 88.12 110 LEU A O 1
ATOM 894 N N . GLY A 1 111 ? 0.482 -3.354 6.441 1 88.56 111 GLY A N 1
ATOM 895 C CA . GLY A 1 111 ? 0.967 -2.199 7.18 1 88.56 111 GLY A CA 1
ATOM 896 C C . GLY A 1 111 ? 0.445 -0.882 6.637 1 88.56 111 GLY A C 1
ATOM 897 O O . GLY A 1 111 ? 0.511 -0.63 5.434 1 88.56 111 GLY A O 1
ATOM 898 N N . ILE A 1 112 ? -0.163 -0.088 7.496 1 90.56 112 ILE A N 1
ATOM 899 C CA . ILE A 1 112 ? -0.747 1.177 7.062 1 90.56 112 ILE A CA 1
ATOM 900 C C . ILE A 1 112 ? -0.191 2.318 7.914 1 90.56 112 ILE A C 1
ATOM 902 O O . ILE A 1 112 ? -0.196 2.244 9.141 1 90.56 112 ILE A O 1
ATOM 906 N N . ASP A 1 113 ? 0.402 3.316 7.285 1 88.62 113 ASP A N 1
ATOM 907 C CA . ASP A 1 113 ? 0.854 4.516 7.984 1 88.62 113 ASP A CA 1
ATOM 908 C C . ASP A 1 113 ? -0.195 5.621 7.914 1 88.62 113 ASP A C 1
ATOM 910 O O . ASP A 1 113 ? -0.612 6.02 6.824 1 88.62 113 ASP A O 1
ATOM 914 N N . VAL A 1 114 ? -0.591 6.121 9.125 1 92.62 114 VAL A N 1
ATOM 915 C CA . VAL A 1 114 ? -1.641 7.129 9.227 1 92.62 114 VAL A CA 1
ATOM 916 C C . VAL A 1 114 ? -1.114 8.352 9.977 1 92.62 114 VAL A C 1
ATOM 918 O O . VAL A 1 114 ? -0.424 8.219 10.992 1 92.62 114 VAL A O 1
ATOM 921 N N . VAL A 1 115 ? -1.35 9.477 9.359 1 91.06 115 VAL A N 1
ATOM 922 C CA . VAL A 1 115 ? -1.101 10.711 10.094 1 91.06 115 VAL A CA 1
ATOM 923 C C . VAL A 1 115 ? -2.426 11.406 10.406 1 91.06 115 VAL A C 1
ATOM 925 O O . VAL A 1 115 ? -3.422 11.188 9.711 1 91.06 115 VAL A O 1
ATOM 928 N N . ILE A 1 116 ? -2.426 12.148 11.492 1 92.56 116 ILE A N 1
ATOM 929 C CA . ILE A 1 116 ? -3.619 12.875 11.914 1 92.56 116 ILE A CA 1
ATOM 930 C C . ILE A 1 116 ? -3.346 14.375 11.883 1 92.56 116 ILE A C 1
ATOM 932 O O . ILE A 1 116 ? -2.449 14.867 12.57 1 92.56 116 ILE A O 1
ATOM 936 N N . ASP A 1 117 ? -4.113 15.07 11.008 1 90.81 117 ASP A N 1
ATOM 937 C CA . ASP A 1 117 ? -4.008 16.531 10.938 1 90.81 117 ASP A CA 1
ATOM 938 C C . ASP A 1 117 ? -4.215 17.156 12.312 1 90.81 117 ASP A C 1
ATOM 940 O O . ASP A 1 117 ? -5.258 1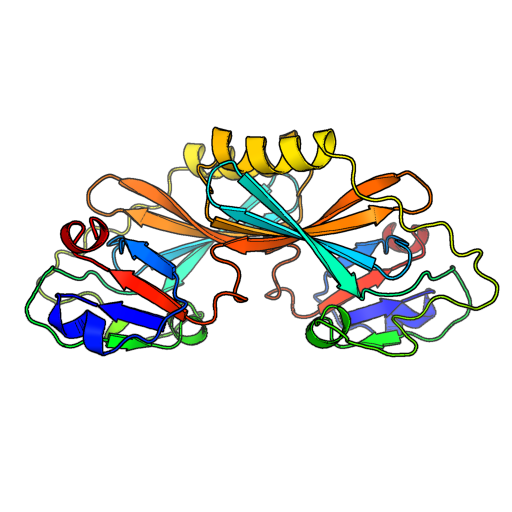6.969 12.938 1 90.81 117 ASP A O 1
ATOM 944 N N . ASN A 1 118 ? -3.27 17.906 12.711 1 90 118 ASN A N 1
ATOM 945 C CA . ASN A 1 118 ? -3.338 18.422 14.07 1 90 118 ASN A CA 1
ATOM 946 C C . ASN A 1 118 ? -4.293 19.594 14.188 1 90 118 ASN A C 1
ATOM 948 O O . ASN A 1 118 ? -4.621 20.031 15.289 1 90 118 ASN A O 1
ATOM 952 N N . ARG A 1 119 ? -4.746 20.141 13.094 1 87.06 119 ARG A N 1
ATOM 953 C CA . ARG A 1 119 ? -5.691 21.25 13.109 1 87.06 119 ARG A CA 1
ATOM 954 C C . ARG A 1 119 ? -7.125 20.75 12.961 1 87.06 119 ARG A C 1
ATOM 956 O O . ARG A 1 119 ? -8.008 21.172 13.719 1 87.06 119 ARG A O 1
ATOM 963 N N . THR A 1 120 ? -7.324 19.828 12.047 1 89.06 120 THR A N 1
ATOM 964 C CA . THR A 1 120 ? -8.688 19.422 11.711 1 89.06 120 THR A CA 1
ATOM 965 C C . THR A 1 120 ? -9.039 18.094 12.359 1 89.06 120 THR A C 1
ATOM 967 O O . THR A 1 120 ? -10.211 17.734 12.477 1 89.06 120 THR A O 1
ATOM 970 N N . GLY A 1 121 ? -8.07 17.297 12.688 1 90.12 121 GLY A N 1
ATOM 971 C CA . GLY A 1 121 ? -8.305 15.945 13.188 1 90.12 121 GLY A CA 1
ATOM 972 C C . GLY A 1 121 ? -8.547 14.93 12.086 1 90.12 121 GLY A C 1
ATOM 973 O O . GLY A 1 121 ? -8.805 13.758 12.367 1 90.12 121 GLY A O 1
ATOM 974 N N . HIS A 1 122 ? -8.43 15.367 10.891 1 90.81 122 HIS A N 1
ATOM 975 C CA . HIS A 1 122 ? -8.625 14.484 9.75 1 90.81 122 HIS A CA 1
ATOM 976 C C . HIS A 1 122 ? -7.504 13.453 9.648 1 90.81 122 HIS A C 1
ATOM 978 O O . HIS A 1 122 ? -6.336 13.773 9.875 1 90.81 122 HIS A O 1
ATOM 984 N N . TYR A 1 123 ? -7.91 12.188 9.359 1 92.75 123 TYR A N 1
ATOM 985 C CA . TYR A 1 123 ? -6.949 11.109 9.172 1 92.75 123 TYR A CA 1
ATOM 986 C C . TYR A 1 123 ? -6.504 11.016 7.715 1 92.75 123 TYR A C 1
ATOM 988 O O . TYR A 1 123 ? -7.324 11.133 6.801 1 92.75 123 TYR A O 1
ATOM 996 N N . ALA A 1 124 ? -5.207 10.867 7.543 1 90.75 124 ALA A N 1
ATOM 997 C CA . ALA A 1 124 ? -4.668 10.664 6.203 1 90.75 124 ALA A CA 1
ATOM 998 C C . ALA A 1 124 ? -3.801 9.406 6.148 1 90.75 124 ALA A C 1
ATOM 1000 O O . ALA A 1 124 ? -2.873 9.25 6.945 1 90.75 124 ALA A O 1
ATOM 1001 N N . ILE A 1 125 ? -4.199 8.508 5.242 1 91.62 125 ILE A N 1
ATOM 1002 C CA . ILE A 1 125 ? -3.338 7.363 4.965 1 91.62 125 ILE A CA 1
ATOM 1003 C C . ILE A 1 125 ? -2.205 7.785 4.031 1 91.62 125 ILE A C 1
ATOM 1005 O O . ILE A 1 125 ? -2.453 8.266 2.924 1 91.62 125 ILE A O 1
ATOM 1009 N N . ILE A 1 126 ? -0.979 7.59 4.426 1 86.69 126 ILE A N 1
ATOM 1010 C CA . ILE A 1 126 ? 0.117 8.141 3.635 1 86.69 126 ILE A CA 1
ATOM 1011 C C . ILE A 1 126 ? 0.935 7 3.029 1 86.69 126 ILE A C 1
ATOM 1013 O O . ILE A 1 126 ? 1.754 7.223 2.135 1 86.69 126 ILE A O 1
ATOM 1017 N N . ASP A 1 127 ? 0.747 5.809 3.527 1 83.44 127 ASP A N 1
ATOM 1018 C CA . ASP A 1 127 ? 1.436 4.637 2.996 1 83.44 127 ASP A CA 1
ATOM 1019 C C . ASP A 1 127 ? 0.668 3.357 3.314 1 83.44 127 ASP A C 1
ATOM 1021 O O . ASP A 1 127 ? -0.025 3.279 4.332 1 83.44 127 ASP A O 1
ATOM 1025 N N . MET A 1 128 ? 0.681 2.449 2.449 1 85.62 128 MET A N 1
ATOM 1026 C CA . MET A 1 128 ? 0.122 1.117 2.658 1 85.62 128 MET A CA 1
ATOM 1027 C C . MET A 1 128 ? 0.996 0.052 2.004 1 85.62 128 MET A C 1
ATOM 1029 O O . MET A 1 128 ? 1.343 0.166 0.827 1 85.62 128 MET A O 1
ATOM 1033 N N . ASN A 1 129 ? 1.393 -0.969 2.699 1 78.69 129 ASN A N 1
ATOM 1034 C CA . ASN A 1 129 ? 2.195 -2.07 2.178 1 78.69 129 ASN A CA 1
ATOM 1035 C C . ASN A 1 129 ? 1.526 -3.418 2.43 1 78.69 129 ASN A C 1
ATOM 1037 O O . ASN A 1 129 ? 1.098 -3.705 3.549 1 78.69 129 ASN A O 1
ATOM 1041 N N . VAL A 1 130 ? 1.359 -4.074 1.175 1 76.5 130 VAL A N 1
ATOM 1042 C CA . VAL A 1 130 ? 0.839 -5.43 1.328 1 76.5 130 VAL A CA 1
ATOM 1043 C C . VAL A 1 130 ? 1.906 -6.324 1.951 1 76.5 130 VAL A C 1
ATOM 1045 O O . VAL A 1 130 ? 3.047 -6.363 1.48 1 76.5 130 VAL A O 1
ATOM 1048 N N . PHE A 1 131 ? 1.81 -6.883 3.047 1 70.19 131 PHE A N 1
ATOM 1049 C CA . PHE A 1 131 ? 2.752 -7.668 3.834 1 70.19 131 PHE A CA 1
ATOM 1050 C C . PHE A 1 131 ? 3.814 -6.773 4.461 1 70.19 131 PHE A C 1
ATOM 1052 O O . PHE A 1 131 ? 4.906 -6.617 3.908 1 70.19 131 PHE A O 1
ATOM 1059 N N . PRO A 1 132 ? 3.602 -6.113 5.457 1 56.53 132 PRO A N 1
ATOM 1060 C CA . PRO A 1 132 ? 4.477 -5.098 6.047 1 56.53 132 PRO A CA 1
ATOM 1061 C C . PRO A 1 132 ? 5.922 -5.574 6.184 1 56.53 132 PRO A C 1
ATOM 1063 O O . PRO A 1 132 ? 6.168 -6.75 6.469 1 56.53 132 PRO A O 1
ATOM 1066 N N . GLY A 1 133 ? 6.785 -4.926 5.262 1 54 133 GLY A N 1
ATOM 1067 C CA . GLY A 1 133 ? 8.219 -5.18 5.238 1 54 133 GLY A CA 1
ATOM 1068 C C . GLY A 1 133 ? 8.797 -5.469 6.609 1 54 133 GLY A C 1
ATOM 1069 O O . GLY A 1 133 ? 9.938 -5.926 6.723 1 54 133 GLY A O 1
ATOM 1070 N N . GLU A 1 134 ? 8.172 -4.785 7.672 1 52.06 134 GLU A N 1
ATOM 1071 C CA . GLU A 1 134 ? 8.742 -5.172 8.961 1 52.06 134 GLU A CA 1
ATOM 1072 C C . GLU A 1 134 ? 8.82 -6.688 9.094 1 52.06 134 GLU A C 1
ATOM 1074 O O . GLU A 1 134 ? 9.578 -7.203 9.922 1 52.06 134 GLU A O 1
ATOM 1079 N N . PHE A 1 135 ? 8.102 -7.293 8.219 1 51.06 135 PHE A N 1
ATOM 1080 C CA . PHE A 1 135 ? 8.25 -8.742 8.266 1 51.06 135 PHE A CA 1
ATOM 1081 C C . PHE A 1 135 ? 9.227 -9.219 7.199 1 51.06 135 PHE A C 1
ATOM 1083 O O . PHE A 1 135 ? 9 -9.016 6.004 1 51.06 135 PHE A O 1
ATOM 1090 N N . SER A 1 136 ? 10.492 -8.883 7.422 1 50.31 136 SER A N 1
ATOM 1091 C CA . SER A 1 136 ? 11.719 -9.031 6.637 1 50.31 136 SER A CA 1
ATOM 1092 C C . SER A 1 136 ? 11.648 -10.258 5.734 1 50.31 136 SER A C 1
ATOM 1094 O O . SER A 1 136 ? 12.289 -10.289 4.68 1 50.31 136 SER A O 1
ATOM 1096 N N . ASN A 1 137 ? 10.898 -11.18 6.164 1 55.19 137 ASN A N 1
ATOM 1097 C CA . ASN A 1 137 ? 11.023 -12.398 5.367 1 55.19 137 ASN A CA 1
ATOM 1098 C C . ASN A 1 137 ? 9.656 -12.898 4.898 1 55.19 137 ASN A C 1
ATOM 1100 O O . ASN A 1 137 ? 8.812 -13.258 5.715 1 55.19 137 ASN A O 1
ATOM 1104 N N . GLU A 1 138 ? 9.375 -12.609 3.586 1 61.94 138 GLU A N 1
ATOM 1105 C CA . GLU A 1 138 ? 8.18 -13.188 2.992 1 61.94 138 GLU A CA 1
ATOM 1106 C C . GLU A 1 138 ? 8.484 -14.516 2.307 1 61.94 138 GLU A C 1
ATOM 1108 O O . GLU A 1 138 ? 9.484 -14.633 1.59 1 61.94 138 GLU A O 1
ATOM 1113 N N . ILE A 1 139 ? 7.797 -15.531 2.711 1 63.47 139 ILE A N 1
ATOM 1114 C CA . ILE A 1 139 ? 7.945 -16.875 2.148 1 63.47 139 ILE A CA 1
ATOM 1115 C C . ILE A 1 139 ? 6.68 -17.25 1.379 1 63.47 139 ILE A C 1
ATOM 1117 O O . ILE A 1 139 ? 5.566 -17.078 1.878 1 63.47 139 ILE A O 1
ATOM 1121 N N . PHE A 1 140 ? 6.844 -17.531 0.139 1 69.06 140 PHE A N 1
ATOM 1122 C CA . PHE A 1 140 ? 5.734 -18.062 -0.645 1 69.06 140 PHE A CA 1
ATOM 1123 C C . PHE A 1 140 ? 5.762 -19.594 -0.657 1 69.06 140 PHE A C 1
ATOM 1125 O O . PHE A 1 140 ? 6.824 -20.188 -0.819 1 69.06 140 PHE A O 1
ATOM 1132 N N . VAL A 1 141 ? 4.691 -20.172 -0.239 1 62.03 141 VAL A N 1
ATOM 1133 C CA . VAL A 1 141 ? 4.59 -21.625 -0.224 1 62.03 141 VAL A CA 1
ATOM 1134 C C . VAL A 1 141 ? 3.604 -22.094 -1.293 1 62.03 141 VAL A C 1
ATOM 1136 O O . VAL A 1 141 ? 2.5 -21.547 -1.402 1 62.03 141 VAL A O 1
ATOM 1139 N N . PHE A 1 142 ? 3.889 -22.875 -2.143 1 51.56 142 PHE A N 1
ATOM 1140 C CA . PHE A 1 142 ? 3.021 -23.422 -3.184 1 51.56 142 PHE A CA 1
ATOM 1141 C C . PHE A 1 142 ? 2.121 -24.516 -2.623 1 51.56 142 PHE A C 1
ATOM 1143 O O . PHE A 1 142 ? 0.993 -24.688 -3.084 1 51.56 142 PHE A O 1
ATOM 1150 N N . ASN A 1 143 ? 2.627 -25.281 -1.786 1 47.69 143 ASN A N 1
ATOM 1151 C CA . ASN A 1 143 ? 1.8 -26.391 -1.303 1 47.69 143 ASN A CA 1
ATOM 1152 C C . ASN A 1 143 ? 1.053 -26.016 -0.027 1 47.69 143 ASN A C 1
ATOM 1154 O O . ASN A 1 143 ? 1.669 -25.625 0.969 1 47.69 143 ASN A O 1
ATOM 1158 N N . SER A 1 144 ? -0.339 -25.875 -0.236 1 51.66 144 SER A N 1
ATOM 1159 C CA . SER A 1 144 ? -1.263 -25.516 0.835 1 51.66 144 SER A CA 1
ATOM 1160 C C . SER A 1 144 ? -1.021 -26.359 2.08 1 51.66 144 SER A C 1
ATOM 1162 O O . SER A 1 144 ? -1.252 -25.906 3.203 1 51.66 144 SER A O 1
ATOM 1164 N N . ASP A 1 145 ? -0.651 -27.578 1.856 1 48.19 145 ASP A N 1
ATOM 1165 C CA . ASP A 1 145 ? -0.569 -28.5 2.988 1 48.19 145 ASP A CA 1
ATOM 1166 C C . ASP A 1 145 ? 0.461 -28.016 4.008 1 48.19 145 ASP A C 1
ATOM 1168 O O . ASP A 1 145 ? 0.402 -28.391 5.184 1 48.19 145 ASP A O 1
ATOM 1172 N N . LEU A 1 146 ? 1.271 -27.328 3.582 1 45.72 146 LEU A N 1
ATOM 1173 C CA . LEU A 1 146 ? 2.277 -26.844 4.52 1 45.72 146 LEU A CA 1
ATOM 1174 C C . LEU A 1 146 ? 1.702 -25.75 5.418 1 45.72 146 LEU A C 1
ATOM 1176 O O . LEU A 1 146 ? 2.297 -25.406 6.441 1 45.72 146 LEU A O 1
ATOM 1180 N N . PHE A 1 147 ? 0.686 -25.062 5.074 1 45.97 147 PHE A N 1
ATOM 1181 C CA . PHE A 1 147 ? 0.065 -24.016 5.867 1 45.97 147 PHE A CA 1
ATOM 1182 C C . PHE A 1 147 ? -0.573 -24.594 7.125 1 45.97 147 PHE A C 1
ATOM 1184 O O . PHE A 1 147 ? -0.883 -23.859 8.062 1 45.97 147 PHE A O 1
ATOM 1191 N N . GLN A 1 148 ? -0.998 -25.797 7.145 1 36.22 148 GLN A N 1
ATOM 1192 C CA . GLN A 1 148 ? -1.696 -26.359 8.297 1 36.22 148 GLN A CA 1
ATOM 1193 C C . GLN A 1 148 ? -0.784 -26.406 9.523 1 36.22 148 GLN A C 1
ATOM 1195 O O . GLN A 1 148 ? -1.234 -26.719 10.625 1 36.22 148 GLN A O 1
ATOM 1200 N N . TYR A 1 149 ? 0.405 -26.141 9.328 1 32.78 149 TYR A N 1
ATOM 1201 C CA . TYR A 1 149 ? 1.067 -26.281 10.625 1 32.78 149 TYR A CA 1
ATOM 1202 C C . TYR A 1 149 ? 1.317 -24.906 11.242 1 32.78 149 TYR A C 1
ATOM 1204 O O . TYR A 1 149 ? 1.584 -23.938 10.539 1 32.78 149 TYR A O 1
ATOM 1212 N N . MET B 1 1 ? 13.312 -12.711 -0.116 1 82.69 1 MET B N 1
ATOM 1213 C CA . MET B 1 1 ? 12.102 -13.531 -0.233 1 82.69 1 MET B CA 1
ATOM 1214 C C . MET B 1 1 ? 12.43 -14.898 -0.825 1 82.69 1 MET B C 1
ATOM 1216 O O . MET B 1 1 ? 13.484 -15.086 -1.427 1 82.69 1 MET B O 1
ATOM 1220 N N . CYS B 1 2 ? 11.531 -15.883 -0.513 1 86.81 2 CYS B N 1
ATOM 1221 C CA . CYS B 1 2 ? 11.797 -17.172 -1.127 1 86.81 2 CYS B CA 1
ATOM 1222 C C . CYS B 1 2 ? 10.5 -17.938 -1.385 1 86.81 2 CYS B C 1
ATOM 1224 O O . CYS B 1 2 ? 9.445 -17.578 -0.851 1 86.81 2 CYS B O 1
ATOM 1226 N N . ILE B 1 3 ? 10.625 -18.859 -2.291 1 87.44 3 ILE B N 1
ATOM 1227 C CA . ILE B 1 3 ? 9.547 -19.812 -2.58 1 87.44 3 ILE B CA 1
ATOM 1228 C C . ILE B 1 3 ? 9.953 -21.203 -2.123 1 87.44 3 ILE B C 1
ATOM 1230 O O . ILE B 1 3 ? 11.016 -21.703 -2.504 1 87.44 3 ILE B O 1
ATOM 1234 N N . ILE B 1 4 ? 9.148 -21.734 -1.325 1 87.62 4 ILE B N 1
ATOM 1235 C CA . ILE B 1 4 ? 9.398 -23.094 -0.833 1 87.62 4 ILE B CA 1
ATOM 1236 C C . ILE B 1 4 ? 8.398 -24.062 -1.462 1 87.62 4 ILE B C 1
ATOM 1238 O O . ILE B 1 4 ? 7.203 -23.766 -1.545 1 87.62 4 ILE B O 1
ATOM 1242 N N . PHE B 1 5 ? 8.828 -25.266 -1.803 1 86.69 5 PHE B N 1
ATOM 1243 C CA . PHE B 1 5 ? 8.008 -26.172 -2.596 1 86.69 5 PHE B CA 1
ATOM 1244 C C . PHE B 1 5 ? 7.625 -27.406 -1.791 1 86.69 5 PHE B C 1
ATOM 1246 O O . PHE B 1 5 ? 6.699 -28.125 -2.158 1 86.69 5 PHE B O 1
ATOM 1253 N N . ASN B 1 6 ? 8.414 -27.656 -0.72 1 83.81 6 ASN B N 1
ATOM 1254 C CA . ASN B 1 6 ? 8.203 -28.844 0.094 1 83.81 6 ASN B CA 1
ATOM 1255 C C . ASN B 1 6 ? 8.648 -28.625 1.538 1 83.81 6 ASN B C 1
ATOM 1257 O O . ASN B 1 6 ? 9.094 -27.531 1.896 1 83.81 6 ASN B O 1
ATOM 1261 N N . GLU B 1 7 ? 8.477 -29.656 2.338 1 83.5 7 GLU B N 1
ATOM 1262 C CA . GLU B 1 7 ? 8.766 -29.547 3.764 1 83.5 7 GLU B CA 1
ATOM 1263 C C . GLU B 1 7 ? 10.25 -29.266 4.008 1 83.5 7 GLU B C 1
ATOM 1265 O O . GLU B 1 7 ? 10.609 -28.578 4.969 1 83.5 7 GLU B O 1
ATOM 1270 N N . GLU B 1 8 ? 11.023 -29.875 3.16 1 84.81 8 GLU B N 1
ATOM 1271 C CA . GLU B 1 8 ? 12.461 -29.688 3.322 1 84.81 8 GLU B CA 1
ATOM 1272 C C . GLU B 1 8 ? 12.844 -28.219 3.219 1 84.81 8 GLU B C 1
ATOM 1274 O O . GLU B 1 8 ? 13.797 -27.766 3.861 1 84.81 8 GLU B O 1
ATOM 1279 N N . GLY B 1 9 ? 12.078 -27.531 2.389 1 85.62 9 GLY B N 1
ATOM 1280 C CA . GLY B 1 9 ? 12.359 -26.109 2.197 1 85.62 9 GLY B CA 1
ATOM 1281 C C . GLY B 1 9 ? 12.156 -25.297 3.453 1 85.62 9 GLY B C 1
ATOM 1282 O O . GLY B 1 9 ? 12.672 -24.172 3.564 1 85.62 9 GLY B O 1
ATOM 1283 N N . LEU B 1 10 ? 11.391 -25.75 4.43 1 83.62 10 LEU B N 1
ATOM 1284 C CA . LEU B 1 10 ? 11.156 -25.062 5.691 1 83.62 10 LEU B CA 1
ATOM 1285 C C . LEU B 1 10 ? 12.453 -24.906 6.477 1 83.62 10 LEU B C 1
ATOM 1287 O O . LEU B 1 10 ? 12.586 -23.984 7.285 1 83.62 10 LEU B O 1
ATOM 1291 N N . ASN B 1 11 ? 13.336 -25.781 6.191 1 87.12 11 ASN B N 1
ATOM 1292 C CA . ASN B 1 11 ? 14.625 -25.734 6.875 1 87.12 11 ASN B CA 1
ATOM 1293 C C . ASN B 1 11 ? 15.461 -24.547 6.406 1 87.12 11 ASN B C 1
ATOM 1295 O O . ASN B 1 11 ? 16.453 -24.188 7.051 1 87.12 11 ASN B O 1
ATOM 1299 N N . ASP B 1 12 ? 15.039 -24 5.355 1 86.69 12 ASP B N 1
ATOM 1300 C CA . ASP B 1 12 ? 15.797 -22.906 4.773 1 86.69 12 ASP B CA 1
ATOM 1301 C C . ASP B 1 12 ? 15.336 -21.562 5.328 1 86.69 12 ASP B C 1
ATOM 1303 O O . ASP B 1 12 ? 15.891 -20.516 4.988 1 86.69 12 ASP B O 1
ATOM 1307 N N . ILE B 1 13 ? 14.266 -21.578 6.113 1 80.44 13 ILE B N 1
ATOM 1308 C CA . ILE B 1 13 ? 13.688 -20.312 6.559 1 80.44 13 ILE B CA 1
ATOM 1309 C C . ILE B 1 13 ? 13.938 -20.125 8.055 1 80.44 13 ILE B C 1
ATOM 1311 O O . ILE B 1 13 ? 14.008 -21.094 8.805 1 80.44 13 ILE B O 1
ATOM 1315 N N . THR B 1 14 ? 14.148 -18.891 8.484 1 79.5 14 THR B N 1
ATOM 1316 C CA . THR B 1 14 ? 14.336 -18.547 9.891 1 79.5 14 THR B CA 1
ATOM 1317 C C . THR B 1 14 ? 13.211 -17.641 10.375 1 79.5 14 THR B C 1
ATOM 1319 O O . THR B 1 14 ? 13.031 -16.531 9.867 1 79.5 14 THR B O 1
ATOM 1322 N N . PRO B 1 15 ? 12.406 -18.125 11.289 1 75.81 15 PRO B N 1
ATOM 1323 C CA . PRO B 1 15 ? 11.391 -17.25 11.859 1 75.81 15 PRO B CA 1
ATOM 1324 C C . PRO B 1 15 ? 12 -16.031 12.57 1 75.81 15 PRO B C 1
ATOM 1326 O O . PRO B 1 15 ? 13.156 -16.078 12.984 1 75.81 15 PRO B O 1
ATOM 1329 N N . PRO B 1 16 ? 11.203 -14.969 12.766 1 73.56 16 PRO B N 1
ATOM 1330 C CA . PRO B 1 16 ? 9.805 -14.836 12.336 1 73.56 16 PRO B CA 1
ATOM 1331 C C . PRO B 1 16 ? 9.672 -14.57 10.836 1 73.56 16 PRO B C 1
ATOM 1333 O O . PRO B 1 16 ? 10.508 -13.867 10.258 1 73.56 16 PRO B O 1
ATOM 1336 N N . CYS B 1 17 ? 8.719 -15.219 10.188 1 76 17 CYS B N 1
ATOM 1337 C CA . CYS B 1 17 ? 8.438 -15.031 8.766 1 76 17 CYS B CA 1
ATOM 1338 C C . CYS B 1 17 ? 6.934 -15.07 8.5 1 76 17 CYS B C 1
ATOM 1340 O O . CYS B 1 17 ? 6.156 -15.5 9.359 1 76 17 CYS B O 1
ATOM 1342 N N . VAL B 1 18 ? 6.609 -14.5 7.445 1 74.38 18 VAL B N 1
ATOM 1343 C CA . VAL B 1 18 ? 5.234 -14.586 6.961 1 74.38 18 VAL B CA 1
ATOM 1344 C C . VAL B 1 18 ? 5.164 -15.539 5.766 1 74.38 18 VAL B C 1
ATOM 1346 O O . VAL B 1 18 ? 5.949 -15.414 4.824 1 74.38 18 VAL B O 1
ATOM 1349 N N . VAL B 1 19 ? 4.312 -16.516 5.941 1 76.88 19 VAL B N 1
ATOM 1350 C CA . VAL B 1 19 ? 4.145 -17.5 4.887 1 76.88 19 VAL B CA 1
ATOM 1351 C C . VAL B 1 19 ? 2.812 -17.281 4.172 1 76.88 19 VAL B C 1
ATOM 1353 O O . VAL B 1 19 ? 1.782 -17.078 4.82 1 76.88 19 VAL B O 1
ATOM 1356 N N . GLN B 1 20 ? 2.908 -17.188 2.838 1 77.62 20 GLN B N 1
ATOM 1357 C CA . GLN B 1 20 ? 1.696 -17.031 2.039 1 77.62 20 GLN B CA 1
ATOM 1358 C C . GLN B 1 20 ? 1.692 -18 0.859 1 77.62 20 GLN B C 1
ATOM 1360 O O . GLN B 1 20 ? 2.752 -18.406 0.375 1 77.62 20 GLN B O 1
ATOM 1365 N N . LYS B 1 21 ? 0.494 -18.344 0.42 1 80.75 21 LYS B N 1
ATOM 1366 C CA . LYS B 1 21 ? 0.359 -19.203 -0.752 1 80.75 21 LYS B CA 1
ATOM 1367 C C . LYS B 1 21 ? 0.783 -18.469 -2.023 1 80.75 21 LYS B C 1
ATOM 1369 O O . LYS B 1 21 ? 0.47 -17.297 -2.201 1 80.75 21 LYS B O 1
ATOM 1374 N N . PHE B 1 22 ? 1.472 -19.281 -2.799 1 86.88 22 PHE B N 1
ATOM 1375 C CA . PHE B 1 22 ? 1.856 -18.719 -4.09 1 86.88 22 PHE B CA 1
ATOM 1376 C C . PHE B 1 22 ? 0.726 -18.875 -5.102 1 86.88 22 PHE B C 1
ATOM 1378 O O . PHE B 1 22 ? 0.106 -19.938 -5.199 1 86.88 22 PHE B O 1
ATOM 1385 N N . ILE B 1 23 ? 0.462 -17.781 -5.805 1 87.88 23 ILE B N 1
ATOM 1386 C CA . ILE B 1 23 ? -0.549 -17.781 -6.855 1 87.88 23 ILE B CA 1
ATOM 1387 C C . ILE B 1 23 ? 0.129 -17.812 -8.227 1 87.88 23 ILE B C 1
ATOM 1389 O O . ILE B 1 23 ? 0.884 -16.906 -8.57 1 87.88 23 ILE B O 1
ATOM 1393 N N . ASN B 1 24 ? -0.102 -18.859 -8.93 1 90.5 24 ASN B N 1
ATOM 1394 C CA . ASN B 1 24 ? 0.362 -18.875 -10.312 1 90.5 24 ASN B CA 1
ATOM 1395 C C . ASN B 1 24 ? -0.375 -17.844 -11.164 1 90.5 24 ASN B C 1
ATOM 1397 O O . ASN B 1 24 ? -1.607 -17.828 -11.188 1 90.5 24 ASN B O 1
ATOM 1401 N N . HIS B 1 25 ? 0.444 -17.047 -11.883 1 91.31 25 HIS B N 1
ATOM 1402 C CA . HIS B 1 25 ? -0.191 -15.922 -12.562 1 91.31 25 HIS B CA 1
ATOM 1403 C C . HIS B 1 25 ? 0.535 -15.586 -13.859 1 91.31 25 HIS B C 1
ATOM 1405 O O . HIS B 1 25 ? 0.608 -14.414 -14.25 1 91.31 25 HIS B O 1
ATOM 1411 N N . ASN B 1 26 ? 1.144 -16.5 -14.422 1 91.75 26 ASN B N 1
ATOM 1412 C CA . ASN B 1 26 ? 1.674 -16.5 -15.781 1 91.75 26 ASN B CA 1
ATOM 1413 C C . ASN B 1 26 ? 2.752 -15.438 -15.961 1 91.75 26 ASN B C 1
ATOM 1415 O O . ASN B 1 26 ? 2.824 -14.789 -17 1 91.75 26 ASN B O 1
ATOM 1419 N N . ALA B 1 27 ? 3.494 -15.094 -14.969 1 91.75 27 ALA B N 1
ATOM 1420 C CA . ALA B 1 27 ? 4.711 -14.289 -15.008 1 91.75 27 ALA B CA 1
ATOM 1421 C C . ALA B 1 27 ? 4.395 -12.836 -15.336 1 91.75 27 ALA B C 1
ATOM 1423 O O . ALA B 1 27 ? 5.246 -12.109 -15.859 1 91.75 27 ALA B O 1
ATOM 1424 N N . VAL B 1 28 ? 3.15 -12.484 -15.07 1 92.81 28 VAL B N 1
ATOM 1425 C CA . VAL B 1 28 ? 2.785 -11.094 -15.344 1 92.81 28 VAL B CA 1
ATOM 1426 C C . VAL B 1 28 ? 2.021 -10.523 -14.148 1 92.81 28 VAL B C 1
ATOM 1428 O O . VAL B 1 28 ? 1.195 -11.211 -13.547 1 92.81 28 VAL B O 1
ATOM 1431 N N . LEU B 1 29 ? 2.342 -9.336 -13.797 1 92.38 29 LEU B N 1
ATOM 1432 C CA . LEU B 1 29 ? 1.464 -8.578 -12.906 1 92.38 29 LEU B CA 1
ATOM 1433 C C . LEU B 1 29 ? 0.978 -7.305 -13.586 1 92.38 29 LEU B C 1
ATOM 1435 O O . LEU B 1 29 ? 1.555 -6.863 -14.586 1 92.38 29 LEU B O 1
ATOM 1439 N N . TYR B 1 30 ? -0.185 -6.812 -13.141 1 92.94 30 TYR B N 1
ATOM 1440 C CA . TYR B 1 30 ? -0.801 -5.598 -13.664 1 92.94 30 TYR B CA 1
ATOM 1441 C C . TYR B 1 30 ? -0.694 -4.457 -12.656 1 92.94 30 TYR B C 1
ATOM 1443 O O . TYR B 1 30 ? -1.216 -4.555 -11.547 1 92.94 30 TYR B O 1
ATOM 1451 N N . LYS B 1 31 ? 0.019 -3.477 -13.031 1 91.94 31 LYS B N 1
ATOM 1452 C CA . LYS B 1 31 ? 0.163 -2.299 -12.18 1 91.94 31 LYS B CA 1
ATOM 1453 C C . LYS B 1 31 ? -0.882 -1.241 -12.531 1 91.94 31 LYS B C 1
ATOM 1455 O O . LYS B 1 31 ? -0.961 -0.79 -13.672 1 91.94 31 LYS B O 1
ATOM 1460 N N . LEU B 1 32 ? -1.761 -0.902 -11.57 1 92.38 32 LEU B N 1
ATOM 1461 C CA . LEU B 1 32 ? -2.729 0.182 -11.703 1 92.38 32 LEU B CA 1
ATOM 1462 C C . LEU B 1 32 ? -2.148 1.494 -11.188 1 92.38 32 LEU B C 1
ATOM 1464 O O . LEU B 1 32 ? -1.691 1.569 -10.047 1 92.38 32 LEU B O 1
ATOM 1468 N N . PHE B 1 33 ? -2.064 2.465 -12.086 1 89.19 33 PHE B N 1
ATOM 1469 C CA . PHE B 1 33 ? -1.756 3.832 -11.68 1 89.19 33 PHE B CA 1
ATOM 1470 C C . PHE B 1 33 ? -3.031 4.648 -11.516 1 89.19 33 PHE B C 1
ATOM 1472 O O . PHE B 1 33 ? -3.678 5.008 -12.5 1 89.19 33 PHE B O 1
ATOM 1479 N N . VAL B 1 34 ? -3.32 4.91 -10.289 1 90.56 34 VAL B N 1
ATOM 1480 C CA . VAL B 1 34 ? -4.586 5.566 -9.984 1 90.56 34 VAL B CA 1
ATOM 1481 C C . VAL B 1 34 ? -4.355 7.062 -9.773 1 90.56 34 VAL B C 1
ATOM 1483 O O . VAL B 1 34 ? -3.477 7.461 -9.008 1 90.56 34 VAL B O 1
ATOM 1486 N N . ILE B 1 35 ? -5.066 7.891 -10.477 1 85.12 35 ILE B N 1
ATOM 1487 C CA . ILE B 1 35 ? -5.129 9.336 -10.297 1 85.12 35 ILE B CA 1
ATOM 1488 C C . ILE B 1 35 ? -6.586 9.781 -10.195 1 85.12 35 ILE B C 1
ATOM 1490 O O . ILE B 1 35 ? -7.293 9.859 -11.203 1 85.12 35 ILE B O 1
ATOM 1494 N N . GLY B 1 36 ? -7.004 10.086 -8.953 1 86.56 36 GLY B N 1
ATOM 1495 C CA . GLY B 1 36 ? -8.422 10.336 -8.727 1 86.56 36 GLY B CA 1
ATOM 1496 C C . GLY B 1 36 ? -9.289 9.109 -8.961 1 86.56 36 GLY B C 1
ATOM 1497 O O . GLY B 1 36 ? -9.07 8.07 -8.344 1 86.56 36 GLY B O 1
ATOM 1498 N N . GLN B 1 37 ? -10.258 9.234 -9.875 1 88.69 37 GLN B N 1
ATOM 1499 C CA . GLN B 1 37 ? -11.156 8.117 -10.172 1 88.69 37 GLN B CA 1
ATOM 1500 C C . GLN B 1 37 ? -10.719 7.387 -11.438 1 88.69 37 GLN B C 1
ATOM 1502 O O . GLN B 1 37 ? -11.289 6.352 -11.789 1 88.69 37 GLN B O 1
ATOM 1507 N N . GLU B 1 38 ? -9.727 7.91 -12.031 1 92.19 38 GLU B N 1
ATOM 1508 C CA . GLU B 1 38 ? -9.211 7.289 -13.25 1 92.19 38 GLU B CA 1
ATOM 1509 C C . GLU B 1 38 ? -7.961 6.457 -12.953 1 92.19 38 GLU B C 1
ATOM 1511 O O . GLU B 1 38 ? -7.309 6.652 -11.922 1 92.19 38 GLU B O 1
ATOM 1516 N N . TYR B 1 39 ? -7.703 5.473 -13.844 1 92.19 39 TYR B N 1
ATOM 1517 C CA . TYR B 1 39 ? -6.5 4.66 -13.703 1 92.19 39 TYR B CA 1
ATOM 1518 C C . TYR B 1 39 ? -6.02 4.145 -15.055 1 92.19 39 TYR B C 1
ATOM 1520 O O . TYR B 1 39 ? -6.781 4.125 -16.016 1 92.19 39 TYR B O 1
ATOM 1528 N N . PHE B 1 40 ? -4.754 3.93 -15.117 1 93.06 40 PHE B N 1
ATOM 1529 C CA . PHE B 1 40 ? -4.113 3.254 -16.234 1 93.06 40 PHE B CA 1
ATOM 1530 C C . PHE B 1 40 ? -3.48 1.941 -15.797 1 93.06 40 PHE B C 1
ATOM 1532 O O . PHE B 1 40 ? -3.033 1.818 -14.656 1 93.06 40 PHE B O 1
ATOM 1539 N N . VAL B 1 41 ? -3.506 0.951 -16.734 1 92.88 41 VAL B N 1
ATOM 1540 C CA . VAL B 1 41 ? -2.963 -0.363 -16.406 1 92.88 41 VAL B CA 1
ATOM 1541 C C . VAL B 1 41 ? -1.742 -0.649 -17.281 1 92.88 41 VAL B C 1
ATOM 1543 O O . VAL B 1 41 ? -1.776 -0.441 -18.484 1 92.88 41 VAL B O 1
ATOM 1546 N N . ILE B 1 42 ? -0.685 -1.014 -16.625 1 91.38 42 ILE B N 1
ATOM 1547 C CA . ILE B 1 42 ? 0.5 -1.445 -17.359 1 91.38 42 ILE B CA 1
ATOM 1548 C C . ILE B 1 42 ? 0.893 -2.855 -16.922 1 91.38 42 ILE B C 1
ATOM 1550 O O . ILE B 1 42 ? 0.724 -3.219 -15.75 1 91.38 42 ILE B O 1
ATOM 1554 N N . GLU B 1 43 ? 1.408 -3.572 -17.828 1 92.38 43 GLU B N 1
ATOM 1555 C CA . GLU B 1 43 ? 1.908 -4.91 -17.516 1 92.38 43 GLU B CA 1
ATOM 1556 C C . GLU B 1 43 ? 3.361 -4.863 -17.047 1 92.38 43 GLU B C 1
ATOM 1558 O O . GLU B 1 43 ? 4.172 -4.113 -17.594 1 92.38 43 GLU B O 1
ATOM 1563 N N . ARG B 1 44 ? 3.652 -5.598 -16.016 1 91.44 44 ARG B N 1
ATOM 1564 C CA . ARG B 1 44 ? 5.016 -5.797 -15.531 1 91.44 44 ARG B CA 1
ATOM 1565 C C . ARG B 1 44 ? 5.352 -7.281 -15.438 1 91.44 44 ARG B C 1
ATOM 1567 O O . ARG B 1 44 ? 4.477 -8.109 -15.172 1 91.44 44 ARG B O 1
ATOM 1574 N N . PRO B 1 45 ? 6.656 -7.625 -15.703 1 92.5 45 PRO B N 1
ATOM 1575 C CA . PRO B 1 45 ? 7.047 -9.016 -15.469 1 92.5 45 PRO B CA 1
ATOM 1576 C C . PRO B 1 45 ? 6.836 -9.453 -14.016 1 92.5 45 PRO B C 1
ATOM 1578 O O . PRO B 1 45 ? 6.863 -8.617 -13.109 1 92.5 45 PRO B O 1
ATOM 1581 N N . SER B 1 46 ? 6.57 -10.633 -13.766 1 92.19 46 SER B N 1
ATOM 1582 C CA . SER B 1 46 ? 6.418 -11.266 -12.461 1 92.19 46 SER B CA 1
ATOM 1583 C C . SER B 1 46 ? 6.938 -12.695 -12.469 1 92.19 46 SER B C 1
ATOM 1585 O O . SER B 1 46 ? 7.582 -13.117 -13.43 1 92.19 46 SER B O 1
ATOM 1587 N N . LEU B 1 47 ? 6.781 -13.352 -11.383 1 91.12 47 LEU B N 1
ATOM 1588 C CA . LEU B 1 47 ? 7.273 -14.719 -11.266 1 91.12 47 LEU B CA 1
ATOM 1589 C C . LEU B 1 47 ? 6.488 -15.656 -12.172 1 91.12 47 LEU B C 1
ATOM 1591 O O . LEU B 1 47 ? 5.27 -15.531 -12.297 1 91.12 47 LEU B O 1
ATOM 1595 N N . LYS B 1 48 ? 7.164 -16.562 -12.766 1 91.94 48 LYS B N 1
ATOM 1596 C CA . LYS B 1 48 ? 6.539 -17.578 -13.609 1 91.94 48 LYS B CA 1
ATOM 1597 C C . LYS B 1 48 ? 5.676 -18.531 -12.781 1 91.94 48 LYS B C 1
ATOM 1599 O O . LYS B 1 48 ? 5.57 -18.375 -11.562 1 91.94 48 LYS B O 1
ATOM 1604 N N . ASN B 1 49 ? 5.043 -19.453 -13.531 1 91 49 ASN B N 1
ATOM 1605 C CA . ASN B 1 49 ? 4.246 -20.469 -12.852 1 91 49 ASN B CA 1
ATOM 1606 C C . ASN B 1 49 ? 5.125 -21.547 -12.234 1 91 49 ASN B C 1
ATOM 1608 O O . ASN B 1 49 ? 6.168 -21.891 -12.789 1 91 49 ASN B O 1
ATOM 1612 N N . PHE B 1 50 ? 4.68 -22 -11.055 1 88.12 50 PHE B N 1
ATOM 1613 C CA . PHE B 1 50 ? 5.371 -23.094 -10.383 1 88.12 50 PHE B CA 1
ATOM 1614 C C . PHE B 1 50 ? 4.41 -24.25 -10.086 1 88.12 50 PHE B C 1
ATOM 1616 O O . PHE B 1 50 ? 3.191 -24.062 -10.102 1 88.12 50 PHE B O 1
ATOM 1623 N N . SER B 1 51 ? 4.914 -25.438 -9.984 1 82.56 51 SER B N 1
ATOM 1624 C CA . SER B 1 51 ? 4.18 -26.609 -9.523 1 82.56 51 SER B CA 1
ATOM 1625 C C . SER B 1 51 ? 4.852 -27.25 -8.312 1 82.56 51 SER B C 1
ATOM 1627 O O . SER B 1 51 ? 6.047 -27.047 -8.078 1 82.56 51 SER B O 1
ATOM 1629 N N . ALA B 1 52 ? 3.947 -27.75 -7.441 1 73.12 52 ALA B N 1
ATOM 1630 C CA . ALA B 1 52 ? 4.52 -28.484 -6.312 1 73.12 52 ALA B CA 1
ATOM 1631 C C . ALA B 1 52 ? 5.457 -29.578 -6.797 1 73.12 52 ALA B C 1
ATOM 1633 O O . ALA B 1 52 ? 5.094 -30.391 -7.66 1 73.12 52 ALA B O 1
ATOM 1634 N N . CYS B 1 53 ? 6.691 -29.422 -6.676 1 73.44 53 CYS B N 1
ATOM 1635 C CA . CYS B 1 53 ? 7.66 -30.453 -7.062 1 73.44 53 CYS B CA 1
ATOM 1636 C C . CYS B 1 53 ? 8.797 -30.531 -6.055 1 73.44 53 CYS B C 1
ATOM 1638 O O . CYS B 1 53 ? 8.773 -29.844 -5.027 1 73.44 53 CYS B O 1
ATOM 1640 N N . ASP B 1 54 ? 9.562 -31.516 -6.27 1 77.94 54 ASP B N 1
ATOM 1641 C CA . ASP B 1 54 ? 10.719 -31.703 -5.402 1 77.94 54 ASP B CA 1
ATOM 1642 C C . ASP B 1 54 ? 11.859 -30.766 -5.789 1 77.94 54 ASP B C 1
ATOM 1644 O O . ASP B 1 54 ? 12.891 -31.219 -6.293 1 77.94 54 ASP B O 1
ATOM 1648 N N . GLN B 1 55 ? 11.469 -29.531 -5.77 1 81.81 55 GLN B N 1
ATOM 1649 C CA . GLN B 1 55 ? 12.5 -28.562 -6.137 1 81.81 55 GLN B CA 1
ATOM 1650 C C . GLN B 1 55 ? 13.039 -27.844 -4.902 1 81.81 55 GLN B C 1
ATOM 1652 O O . GLN B 1 55 ? 12.375 -27.797 -3.869 1 81.81 55 GLN B O 1
ATOM 1657 N N . LYS B 1 56 ? 14.305 -27.391 -5.062 1 88.88 56 LYS B N 1
ATOM 1658 C CA . LYS B 1 56 ? 14.953 -26.625 -4.004 1 88.88 56 LYS B CA 1
ATOM 1659 C C . LYS B 1 56 ? 14.312 -25.25 -3.852 1 88.88 56 LYS B C 1
ATOM 1661 O O . LYS B 1 56 ? 13.711 -24.734 -4.793 1 88.88 56 LYS B O 1
ATOM 1666 N N . THR B 1 57 ? 14.445 -24.75 -2.674 1 90.56 57 THR B N 1
ATOM 1667 C CA . THR B 1 57 ? 13.953 -23.406 -2.383 1 90.56 57 THR B CA 1
ATOM 1668 C C . THR B 1 57 ? 14.539 -22.391 -3.365 1 90.56 57 THR B C 1
ATOM 1670 O O . THR B 1 57 ? 15.727 -22.453 -3.688 1 90.56 57 THR B O 1
ATOM 1673 N N . ILE B 1 58 ? 13.719 -21.531 -3.9 1 90.31 58 ILE B N 1
ATOM 1674 C CA . ILE B 1 58 ? 14.18 -20.469 -4.777 1 90.31 58 ILE B CA 1
ATOM 1675 C C . ILE B 1 58 ? 14.227 -19.156 -4.004 1 90.31 58 ILE B C 1
ATOM 1677 O O . ILE B 1 58 ? 13.211 -18.672 -3.502 1 90.31 58 ILE B O 1
ATOM 1681 N N . PHE B 1 59 ? 15.383 -18.609 -3.932 1 89.44 59 PHE B N 1
ATOM 1682 C CA . PHE B 1 59 ? 15.547 -17.297 -3.332 1 89.44 59 PHE B CA 1
ATOM 1683 C C . PHE B 1 59 ? 15.578 -16.203 -4.406 1 89.44 59 PHE B C 1
ATOM 1685 O O . PHE B 1 59 ? 16.188 -16.391 -5.461 1 89.44 59 PHE B O 1
ATOM 1692 N N . PHE B 1 60 ? 14.883 -15.094 -4.156 1 86.88 60 PHE B N 1
ATOM 1693 C CA . PHE B 1 60 ? 14.859 -14.008 -5.133 1 86.88 60 PHE B CA 1
ATOM 1694 C C . PHE B 1 60 ? 14.68 -12.664 -4.445 1 86.88 60 PHE B C 1
ATOM 1696 O O . PHE B 1 60 ? 14.297 -12.602 -3.275 1 86.88 60 PHE B O 1
ATOM 1703 N N . ASP B 1 61 ? 15.055 -11.656 -5.18 1 82.75 61 ASP B N 1
ATOM 1704 C CA . ASP B 1 61 ? 14.797 -10.281 -4.758 1 82.75 61 ASP B CA 1
ATOM 1705 C C . ASP B 1 61 ? 13.562 -9.711 -5.449 1 82.75 61 ASP B C 1
ATOM 1707 O O . ASP B 1 61 ? 13.586 -9.445 -6.652 1 82.75 61 ASP B O 1
ATOM 1711 N N . SER B 1 62 ? 12.484 -9.508 -4.625 1 78.19 62 SER B N 1
ATOM 1712 C CA . SER B 1 62 ? 11.195 -9.086 -5.18 1 78.19 62 SER B CA 1
ATOM 1713 C C . SER B 1 62 ? 11.328 -7.762 -5.926 1 78.19 62 SER B C 1
ATOM 1715 O O . SER B 1 62 ? 10.586 -7.504 -6.875 1 78.19 62 SER B O 1
ATOM 1717 N N . ASN B 1 63 ? 12.266 -6.965 -5.516 1 74.69 63 ASN B N 1
ATOM 1718 C CA . ASN B 1 63 ? 12.461 -5.672 -6.16 1 74.69 63 ASN B CA 1
ATOM 1719 C C . ASN B 1 63 ? 13.016 -5.828 -7.57 1 74.69 63 ASN B C 1
ATOM 1721 O O . ASN B 1 63 ? 12.961 -4.895 -8.375 1 74.69 63 ASN B O 1
ATOM 1725 N N . GLU B 1 64 ? 13.484 -7.039 -7.848 1 83.75 64 GLU B N 1
ATOM 1726 C CA . GLU B 1 64 ? 14.125 -7.25 -9.141 1 83.75 64 GLU B CA 1
ATOM 1727 C C . GLU B 1 64 ? 13.203 -7.992 -10.102 1 83.75 64 GLU B C 1
ATOM 1729 O O . GLU B 1 64 ? 13.461 -8.047 -11.305 1 83.75 64 GLU B O 1
ATOM 1734 N N . ILE B 1 65 ? 12.211 -8.5 -9.617 1 88.25 65 ILE B N 1
ATOM 1735 C CA . ILE B 1 65 ? 11.359 -9.375 -10.422 1 88.25 65 ILE B CA 1
ATOM 1736 C C . ILE B 1 65 ? 10.406 -8.539 -11.258 1 88.25 65 ILE B C 1
ATOM 1738 O O . ILE B 1 65 ? 10.266 -8.758 -12.469 1 88.25 65 ILE B O 1
ATOM 1742 N N . SER B 1 66 ? 9.789 -7.48 -10.641 1 87.12 66 SER B N 1
ATOM 1743 C CA . SER B 1 66 ? 8.648 -6.844 -11.289 1 87.12 66 SER B CA 1
ATOM 1744 C C . SER B 1 66 ? 9.031 -5.5 -11.891 1 87.12 66 SER B C 1
ATOM 1746 O O . SER B 1 66 ? 8.172 -4.672 -12.18 1 87.12 66 SER B O 1
ATOM 1748 N N . LYS B 1 67 ? 10.359 -5.312 -12.039 1 85.31 67 LYS B N 1
ATOM 1749 C CA . LYS B 1 67 ? 10.812 -4.109 -12.727 1 85.31 67 LYS B CA 1
ATOM 1750 C C . LYS B 1 67 ? 10.5 -4.176 -14.219 1 85.31 67 LYS B C 1
ATOM 1752 O O . LYS B 1 67 ? 10.469 -5.262 -14.805 1 85.31 67 LYS B O 1
ATOM 1757 N N . PRO B 1 68 ? 10.32 -2.889 -14.672 1 84.69 68 PRO B N 1
ATOM 1758 C CA . PRO B 1 68 ? 10.062 -2.893 -16.109 1 84.69 68 PRO B CA 1
ATOM 1759 C C . PRO B 1 68 ? 11.164 -3.58 -16.906 1 84.69 68 PRO B C 1
ATOM 1761 O O . PRO B 1 68 ? 12.352 -3.383 -16.625 1 84.69 68 PRO B O 1
ATOM 1764 N N . ASN B 1 69 ? 10.914 -4.492 -17.766 1 83 69 ASN B N 1
ATOM 1765 C CA . ASN B 1 69 ? 11.797 -5.16 -18.719 1 83 69 ASN B CA 1
ATOM 1766 C C . ASN B 1 69 ? 12.688 -6.188 -18.031 1 83 69 ASN B C 1
ATOM 1768 O O . ASN B 1 69 ? 13.734 -6.562 -18.562 1 83 69 ASN B O 1
ATOM 1772 N N . SER B 1 70 ? 12.43 -6.34 -16.719 1 85.81 70 SER B N 1
ATOM 1773 C CA . SER B 1 70 ? 13.156 -7.418 -16.062 1 85.81 70 SER B CA 1
ATOM 1774 C C . SER B 1 70 ? 12.961 -8.742 -16.797 1 85.81 70 SER B C 1
ATOM 1776 O O . SER B 1 70 ? 11.836 -9.117 -17.125 1 85.81 70 SER B O 1
ATOM 1778 N N . VAL B 1 71 ? 14.094 -9.367 -17.156 1 85.31 71 VAL B N 1
ATOM 1779 C CA . VAL B 1 71 ? 14.031 -10.656 -17.828 1 85.31 71 VAL B CA 1
ATOM 1780 C C . VAL B 1 71 ? 14.969 -11.648 -17.141 1 85.31 71 VAL B C 1
ATOM 1782 O O . VAL B 1 71 ? 16.141 -11.352 -16.906 1 85.31 71 VAL B O 1
ATOM 1785 N N . SER B 1 72 ? 14.414 -12.656 -16.672 1 90 72 SER B N 1
ATOM 1786 C CA . SER B 1 72 ? 15.172 -13.75 -16.062 1 90 72 SER B CA 1
ATOM 1787 C C . SER B 1 72 ? 14.445 -15.078 -16.234 1 90 72 SER B C 1
ATOM 1789 O O . SER B 1 72 ? 13.352 -15.133 -16.797 1 90 72 SER B O 1
ATOM 1791 N N . GLU B 1 73 ? 15.055 -16.188 -15.805 1 90.12 73 GLU B N 1
ATOM 1792 C CA . GLU B 1 73 ? 14.414 -17.5 -15.844 1 90.12 73 GLU B CA 1
ATOM 1793 C C . GLU B 1 73 ? 13.156 -17.531 -14.984 1 90.12 73 GLU B C 1
ATOM 1795 O O . GLU B 1 73 ? 12.211 -18.266 -15.281 1 90.12 73 GLU B O 1
ATOM 1800 N N . LEU B 1 74 ? 13.156 -16.703 -14.031 1 92 74 LEU B N 1
ATOM 1801 C CA . LEU B 1 74 ? 12.039 -16.688 -13.094 1 92 74 LEU B CA 1
ATOM 1802 C C . LEU B 1 74 ? 10.852 -15.938 -13.68 1 92 74 LEU B C 1
ATOM 1804 O O . LEU B 1 74 ? 9.727 -16.062 -13.18 1 92 74 LEU B O 1
ATOM 1808 N N . THR B 1 75 ? 11.07 -15.156 -14.688 1 92.81 75 THR B N 1
ATOM 1809 C CA . THR B 1 75 ? 9.992 -14.344 -15.227 1 92.81 75 THR B CA 1
ATOM 1810 C C . THR B 1 75 ? 9.586 -14.828 -16.625 1 92.81 75 THR B C 1
ATOM 1812 O O . THR B 1 75 ? 8.82 -14.164 -17.312 1 92.81 75 THR B O 1
ATOM 1815 N N . SER B 1 76 ? 10.109 -15.891 -17.047 1 89.25 76 SER B N 1
ATOM 1816 C CA . SER B 1 76 ? 9.781 -16.484 -18.344 1 89.25 76 SER B CA 1
ATOM 1817 C C . SER B 1 76 ? 9 -17.781 -18.172 1 89.25 76 SER B C 1
ATOM 1819 O O . SER B 1 76 ? 9.422 -18.672 -17.438 1 89.25 76 SER B O 1
ATOM 1821 N N . LEU B 1 77 ? 7.938 -17.797 -18.859 1 86.88 77 LEU B N 1
ATOM 1822 C CA . LEU B 1 77 ? 7.145 -19.016 -18.797 1 86.88 77 LEU B CA 1
ATOM 1823 C C . LEU B 1 77 ? 7.902 -20.188 -19.422 1 86.88 77 LEU B C 1
ATOM 1825 O O . LEU B 1 77 ? 8.688 -20 -20.344 1 86.88 77 LEU B O 1
ATOM 1829 N N . ASP B 1 78 ? 7.625 -21.359 -18.844 1 84.44 78 ASP B N 1
ATOM 1830 C CA . ASP B 1 78 ? 8.242 -22.562 -19.391 1 84.44 78 ASP B CA 1
ATOM 1831 C C . ASP B 1 78 ? 7.672 -22.891 -20.766 1 84.44 78 ASP B C 1
ATOM 1833 O O . ASP B 1 78 ? 6.523 -22.562 -21.062 1 84.44 78 ASP B O 1
ATOM 1837 N N . ASP B 1 79 ? 8.484 -23.516 -21.625 1 77.5 79 ASP B N 1
ATOM 1838 C CA . ASP B 1 79 ? 8.133 -23.828 -23.016 1 77.5 79 ASP B CA 1
ATOM 1839 C C . ASP B 1 79 ? 6.859 -24.672 -23.078 1 77.5 79 ASP B C 1
ATOM 1841 O O . ASP B 1 79 ? 6.082 -24.562 -24.016 1 77.5 79 ASP B O 1
ATOM 1845 N N . ASN B 1 80 ? 6.758 -25.531 -22.125 1 73.75 80 ASN B N 1
ATOM 1846 C CA . ASN B 1 80 ? 5.621 -26.453 -22.156 1 73.75 80 ASN B CA 1
ATOM 1847 C C . ASN B 1 80 ? 4.336 -25.766 -21.703 1 73.75 80 ASN B C 1
ATOM 1849 O O . ASN B 1 80 ? 3.26 -26.359 -21.75 1 73.75 80 ASN B O 1
ATOM 1853 N N . GLU B 1 81 ? 4.512 -24.688 -21.203 1 73.31 81 GLU B N 1
ATOM 1854 C CA . GLU B 1 81 ? 3.312 -24.016 -20.719 1 73.31 81 GLU B CA 1
ATOM 1855 C C . GLU B 1 81 ? 2.656 -23.203 -21.844 1 73.31 81 GLU B C 1
ATOM 1857 O O . GLU B 1 81 ? 3.344 -22.547 -22.625 1 73.31 81 GLU B O 1
ATOM 1862 N N . SER B 1 82 ? 1.48 -23.734 -22.266 1 59.12 82 SER B N 1
ATOM 1863 C CA . SER B 1 82 ? 0.707 -23.016 -23.281 1 59.12 82 SER B CA 1
ATOM 1864 C C . SER B 1 82 ? 0.491 -21.562 -22.891 1 59.12 82 SER B C 1
ATOM 1866 O O . SER B 1 82 ? 0.101 -21.266 -21.75 1 59.12 82 SER B O 1
ATOM 1868 N N . TYR B 1 83 ? 1.26 -20.766 -23.609 1 56.09 83 TYR B N 1
ATOM 1869 C CA . TYR B 1 83 ? 0.97 -19.344 -23.422 1 56.09 83 TYR B CA 1
ATOM 1870 C C . TYR B 1 83 ? -0.531 -19.109 -23.297 1 56.09 83 TYR B C 1
ATOM 1872 O O . TYR B 1 83 ? -1.284 -19.375 -24.234 1 56.09 83 TYR B O 1
ATOM 1880 N N . THR B 1 84 ? -1.117 -19.375 -22.25 1 57.44 84 THR B N 1
ATOM 1881 C CA . THR B 1 84 ? -2.453 -18.797 -22.188 1 57.44 84 THR B CA 1
ATOM 1882 C C . THR B 1 84 ? -2.381 -17.266 -22.234 1 57.44 84 THR B C 1
ATOM 1884 O O . THR B 1 84 ? -1.57 -16.656 -21.531 1 57.44 84 THR B O 1
ATOM 1887 N N . PRO B 1 85 ? -2.904 -16.75 -23.359 1 54.69 85 PRO B N 1
ATOM 1888 C CA . PRO B 1 85 ? -2.887 -15.289 -23.438 1 54.69 85 PRO B CA 1
ATOM 1889 C C . PRO B 1 85 ? -3.17 -14.609 -22.109 1 54.69 85 PRO B C 1
ATOM 1891 O O . PRO B 1 85 ? -4.023 -15.07 -21.344 1 54.69 85 PRO B O 1
ATOM 1894 N N . THR B 1 86 ? -2.16 -13.977 -21.703 1 61 86 THR B N 1
ATOM 1895 C CA . THR B 1 86 ? -2.389 -13.156 -20.531 1 61 86 THR B CA 1
ATOM 1896 C C . THR B 1 86 ? -3.727 -12.43 -20.625 1 61 86 THR B C 1
ATOM 1898 O O . THR B 1 86 ? -4.008 -11.766 -21.625 1 61 86 THR B O 1
ATOM 1901 N N . VAL B 1 87 ? -4.781 -12.984 -20 1 73.5 87 VAL B N 1
ATOM 1902 C CA . VAL B 1 87 ? -6.078 -12.312 -19.938 1 73.5 87 VAL B CA 1
ATOM 1903 C C . VAL B 1 87 ? -5.906 -10.922 -19.328 1 73.5 87 VAL B C 1
ATOM 1905 O O . VAL B 1 87 ? -5.289 -10.773 -18.266 1 73.5 87 VAL B O 1
ATOM 1908 N N . TRP B 1 88 ? -6.199 -9.914 -20.219 1 87.75 88 TRP B N 1
ATOM 1909 C CA . TRP B 1 88 ? -6.234 -8.547 -19.688 1 87.75 88 TRP B CA 1
ATOM 1910 C C . TRP B 1 88 ? -7.262 -8.43 -18.562 1 87.75 88 TRP B C 1
ATOM 1912 O O . TRP B 1 88 ? -8.344 -9.016 -18.641 1 87.75 88 TRP B O 1
ATOM 1922 N N . PRO B 1 89 ? -6.895 -7.75 -17.547 1 93 89 PRO B N 1
ATOM 1923 C CA . PRO B 1 89 ? -7.82 -7.652 -16.406 1 93 89 PRO B CA 1
ATOM 1924 C C . PRO B 1 89 ? -9.18 -7.082 -16.812 1 93 89 PRO B C 1
ATOM 1926 O O . PRO B 1 89 ? -9.25 -6.176 -17.641 1 93 89 PRO B O 1
ATOM 1929 N N . GLU B 1 90 ? -10.227 -7.637 -16.25 1 94.69 90 GLU B N 1
ATOM 1930 C CA . GLU B 1 90 ? -11.578 -7.113 -16.438 1 94.69 90 GLU B CA 1
ATOM 1931 C C . GLU B 1 90 ? -11.711 -5.711 -15.859 1 94.69 90 GLU B C 1
ATOM 1933 O O . GLU B 1 90 ? -11.367 -5.477 -14.703 1 94.69 90 GLU B O 1
ATOM 1938 N N . GLN B 1 91 ? -12.234 -4.852 -16.672 1 94.88 91 GLN B N 1
ATOM 1939 C CA . GLN B 1 91 ? -12.398 -3.459 -16.266 1 94.88 91 GLN B CA 1
ATOM 1940 C C . GLN B 1 91 ? -13.242 -3.354 -15 1 94.88 91 GLN B C 1
ATOM 1942 O O . GLN B 1 91 ? -12.938 -2.557 -14.109 1 94.88 91 GLN B O 1
ATOM 1947 N N . LYS B 1 92 ? -14.305 -4.148 -14.953 1 95.69 92 LYS B N 1
ATOM 1948 C CA . LYS B 1 92 ? -15.211 -4.09 -13.812 1 95.69 92 LYS B CA 1
ATOM 1949 C C . LYS B 1 92 ? -14.477 -4.367 -12.508 1 95.69 92 LYS B C 1
ATOM 1951 O O . LYS B 1 92 ? -14.727 -3.709 -11.5 1 95.69 92 LYS B O 1
ATOM 1956 N N . LYS B 1 93 ? -13.602 -5.316 -12.492 1 94.69 93 LYS B N 1
ATOM 1957 C CA . LYS B 1 93 ? -12.844 -5.68 -11.297 1 94.69 93 LYS B CA 1
ATOM 1958 C C . LYS B 1 93 ? -11.875 -4.57 -10.898 1 94.69 93 LYS B C 1
ATOM 1960 O O . LYS B 1 93 ? -11.773 -4.223 -9.719 1 94.69 93 LYS B O 1
ATOM 1965 N N . MET B 1 94 ? -11.242 -4.023 -11.898 1 94.81 94 MET B N 1
ATOM 1966 C CA . MET B 1 94 ? -10.297 -2.939 -11.633 1 94.81 94 MET B CA 1
ATOM 1967 C C . MET B 1 94 ? -11.031 -1.69 -11.156 1 94.81 94 MET B C 1
ATOM 1969 O O . MET B 1 94 ? -10.578 -1.02 -10.227 1 94.81 94 MET B O 1
ATOM 1973 N N . ASP B 1 95 ? -12.211 -1.419 -11.75 1 95.81 95 ASP B N 1
ATOM 1974 C CA . ASP B 1 95 ? -13.047 -0.307 -11.312 1 95.81 95 ASP B CA 1
ATOM 1975 C C . ASP B 1 95 ? -13.422 -0.449 -9.836 1 95.81 95 ASP B C 1
ATOM 1977 O O . ASP B 1 95 ? -13.414 0.533 -9.086 1 95.81 95 ASP B O 1
ATOM 1981 N N . ASN B 1 96 ? -13.734 -1.631 -9.516 1 95.56 96 ASN B N 1
ATOM 1982 C CA . ASN B 1 96 ? -14.156 -1.879 -8.141 1 95.56 96 ASN B CA 1
ATOM 1983 C C . ASN B 1 96 ? -13.039 -1.575 -7.148 1 95.56 96 ASN B C 1
ATOM 1985 O O . ASN B 1 96 ? -13.281 -0.962 -6.105 1 95.56 96 ASN B O 1
ATOM 1989 N N . ILE B 1 97 ? -11.859 -1.992 -7.453 1 94.62 97 ILE B N 1
ATOM 1990 C CA . ILE B 1 97 ? -10.711 -1.734 -6.594 1 94.62 97 ILE B CA 1
ATOM 1991 C C . ILE B 1 97 ? -10.539 -0.23 -6.391 1 94.62 97 ILE B C 1
ATOM 1993 O O . ILE B 1 97 ? -10.469 0.245 -5.254 1 94.62 97 ILE B O 1
ATOM 1997 N N . VAL B 1 98 ? -10.562 0.522 -7.465 1 94.12 98 VAL B N 1
ATOM 1998 C CA . VAL B 1 98 ? -10.336 1.964 -7.441 1 94.12 98 VAL B CA 1
ATOM 1999 C C . VAL B 1 98 ? -11.484 2.654 -6.711 1 94.12 98 VAL B C 1
ATOM 2001 O O . VAL B 1 98 ? -11.258 3.551 -5.895 1 94.12 98 VAL B O 1
ATOM 2004 N N . ARG B 1 99 ? -12.672 2.174 -6.949 1 95.56 99 ARG B N 1
ATOM 2005 C CA . ARG B 1 99 ? -13.859 2.77 -6.336 1 95.56 99 ARG B CA 1
ATOM 2006 C C . ARG B 1 99 ? -13.828 2.607 -4.82 1 95.56 99 ARG B C 1
ATOM 2008 O O . ARG B 1 99 ? -14.117 3.553 -4.082 1 95.56 99 ARG B O 1
ATOM 2015 N N . VAL B 1 100 ? -13.547 1.463 -4.344 1 93.69 100 VAL B N 1
ATOM 2016 C CA . VAL B 1 100 ? -13.523 1.181 -2.914 1 93.69 100 VAL B CA 1
ATOM 2017 C C . VAL B 1 100 ? -12.5 2.088 -2.227 1 93.69 100 VAL B C 1
ATOM 2019 O O . VAL B 1 100 ? -12.812 2.732 -1.222 1 93.69 100 VAL B O 1
ATOM 2022 N N . LEU B 1 101 ? -11.328 2.188 -2.773 1 92.31 101 LEU B N 1
ATOM 2023 C CA . LEU B 1 101 ? -10.25 2.965 -2.17 1 92.31 101 LEU B CA 1
ATOM 2024 C C . LEU B 1 101 ? -10.578 4.453 -2.184 1 92.31 101 LEU B C 1
ATOM 2026 O O . LEU B 1 101 ? -10.328 5.16 -1.204 1 92.31 101 LEU B O 1
ATOM 2030 N N . HIS B 1 102 ? -11.188 4.855 -3.271 1 92.31 102 HIS B N 1
ATOM 2031 C CA . HIS B 1 102 ? -11.578 6.258 -3.379 1 92.31 102 HIS B CA 1
ATOM 2032 C C . HIS B 1 102 ? -12.766 6.57 -2.473 1 92.31 102 HIS B C 1
ATOM 2034 O O . HIS B 1 102 ? -12.711 7.496 -1.662 1 92.31 102 HIS B O 1
ATOM 2040 N N . LYS B 1 103 ? -13.789 5.789 -2.588 1 94.19 103 LYS B N 1
ATOM 2041 C CA . LYS B 1 103 ? -15.07 6.078 -1.946 1 94.19 103 LYS B CA 1
ATOM 2042 C C . LYS B 1 103 ? -14.961 5.949 -0.429 1 94.19 103 LYS B C 1
ATOM 2044 O O . LYS B 1 103 ? -15.492 6.785 0.307 1 94.19 103 LYS B O 1
ATOM 2049 N N . TYR B 1 104 ? -14.25 4.973 0.042 1 92.75 104 TYR B N 1
ATOM 2050 C CA . TYR B 1 104 ? -14.32 4.672 1.468 1 92.75 104 TYR B CA 1
ATOM 2051 C C . TYR B 1 104 ? -13.086 5.195 2.195 1 92.75 104 TYR B C 1
ATOM 2053 O O . TYR B 1 104 ? -13.141 5.484 3.393 1 92.75 104 TYR B O 1
ATOM 2061 N N . LEU B 1 105 ? -11.969 5.371 1.464 1 92.56 105 LEU B N 1
ATOM 2062 C CA . LEU B 1 105 ? -10.75 5.762 2.162 1 92.56 105 LEU B CA 1
ATOM 2063 C C . LEU B 1 105 ? -10.203 7.078 1.61 1 92.56 105 LEU B C 1
ATOM 2065 O O . LEU B 1 105 ? -9.273 7.652 2.176 1 92.56 105 LEU B O 1
ATOM 2069 N N . GLY B 1 106 ? -10.75 7.543 0.543 1 90.06 106 GLY B N 1
ATOM 2070 C CA . GLY B 1 106 ? -10.352 8.82 -0.02 1 90.06 106 GLY B CA 1
ATOM 2071 C C . GLY B 1 106 ? -8.969 8.797 -0.646 1 90.06 106 GLY B C 1
ATOM 2072 O O . GLY B 1 106 ? -8.289 9.82 -0.7 1 90.06 106 GLY B O 1
ATOM 2073 N N . LEU B 1 107 ? -8.508 7.66 -1.063 1 88.06 107 LEU B N 1
ATOM 2074 C CA . LEU B 1 107 ? -7.195 7.527 -1.687 1 88.06 107 LEU B CA 1
ATOM 2075 C C . LEU B 1 107 ? -7.285 7.73 -3.195 1 88.06 107 LEU B C 1
ATOM 2077 O O . LEU B 1 107 ? -8.016 7.008 -3.881 1 88.06 107 LEU B O 1
ATOM 2081 N N . ASP B 1 108 ? -6.488 8.727 -3.684 1 86.06 108 ASP B N 1
ATOM 2082 C CA . ASP B 1 108 ? -6.688 9.133 -5.074 1 86.06 108 ASP B CA 1
ATOM 2083 C C . ASP B 1 108 ? -5.379 9.062 -5.855 1 86.06 108 ASP B C 1
ATOM 2085 O O . ASP B 1 108 ? -5.355 9.336 -7.059 1 86.06 108 ASP B O 1
ATOM 2089 N N . LEU B 1 109 ? -4.34 8.836 -5.297 1 84.94 109 LEU B N 1
ATOM 2090 C CA . LEU B 1 109 ? -3.035 8.695 -5.93 1 84.94 109 LEU B CA 1
ATOM 2091 C C . LEU B 1 109 ? -2.33 7.434 -5.441 1 84.94 109 LEU B C 1
ATOM 2093 O O . LEU B 1 109 ? -1.711 7.438 -4.375 1 84.94 109 LEU B O 1
ATOM 2097 N N . LEU B 1 110 ? -2.498 6.371 -6.215 1 87.75 110 LEU B N 1
ATOM 2098 C CA . LEU B 1 110 ? -2.014 5.07 -5.77 1 87.75 110 LEU B CA 1
ATOM 2099 C C . LEU B 1 110 ? -1.374 4.305 -6.922 1 87.75 110 LEU B C 1
ATOM 2101 O O . LEU B 1 110 ? -1.785 4.453 -8.078 1 87.75 110 LEU B O 1
ATOM 2105 N N . GLY B 1 111 ? -0.418 3.555 -6.641 1 88.12 111 GLY B N 1
ATOM 2106 C CA . GLY B 1 111 ? 0.016 2.416 -7.434 1 88.12 111 GLY B CA 1
ATOM 2107 C C . GLY B 1 111 ? -0.394 1.082 -6.836 1 88.12 111 GLY B C 1
ATOM 2108 O O . GLY B 1 111 ? -0.189 0.839 -5.648 1 88.12 111 GLY B O 1
ATOM 2109 N N . ILE B 1 112 ? -1.064 0.26 -7.625 1 90.5 112 ILE B N 1
ATOM 2110 C CA . ILE B 1 112 ? -1.546 -1.025 -7.133 1 90.5 112 ILE B CA 1
ATOM 2111 C C . ILE B 1 112 ? -1.054 -2.146 -8.047 1 90.5 112 ILE B C 1
ATOM 2113 O O . ILE B 1 112 ? -1.207 -2.072 -9.266 1 90.5 112 ILE B O 1
ATOM 2117 N N . ASP B 1 113 ? -0.357 -3.121 -7.496 1 88.56 113 ASP B N 1
ATOM 2118 C CA . ASP B 1 113 ? 0.05 -4.305 -8.25 1 88.56 113 ASP B CA 1
ATOM 2119 C C . ASP B 1 113 ? -0.943 -5.445 -8.055 1 88.56 113 ASP B C 1
ATOM 2121 O O . ASP B 1 113 ? -1.21 -5.859 -6.922 1 88.56 113 ASP B O 1
ATOM 2125 N N . VAL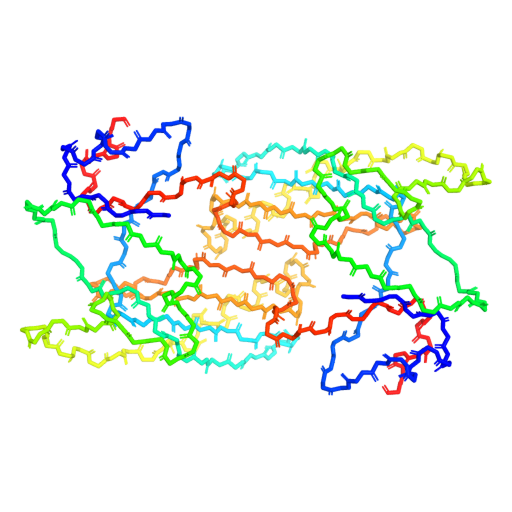 B 1 114 ? -1.463 -5.961 -9.219 1 92.69 114 VAL B N 1
ATOM 2126 C CA . VAL B 1 114 ? -2.479 -7.008 -9.195 1 92.69 114 VAL B CA 1
ATOM 2127 C C . VAL B 1 114 ? -1.999 -8.211 -10.008 1 92.69 114 VAL B C 1
ATOM 2129 O O . VAL B 1 114 ? -1.438 -8.055 -11.094 1 92.69 114 VAL B O 1
ATOM 2132 N N . VAL B 1 115 ? -2.127 -9.352 -9.367 1 91.25 115 VAL B N 1
ATOM 2133 C CA . VAL B 1 115 ? -1.922 -10.578 -10.141 1 91.25 115 VAL B CA 1
ATOM 2134 C C . VAL B 1 115 ? -3.248 -11.312 -10.289 1 91.25 115 VAL B C 1
ATOM 2136 O O . VAL B 1 115 ? -4.16 -11.141 -9.484 1 91.25 115 VAL B O 1
ATOM 2139 N N . ILE B 1 116 ? -3.35 -12.062 -11.375 1 92.81 116 ILE B N 1
ATOM 2140 C CA . ILE B 1 116 ? -4.555 -12.828 -11.656 1 92.81 116 ILE B CA 1
ATOM 2141 C C . ILE B 1 116 ? -4.227 -14.32 -11.656 1 92.81 116 ILE B C 1
ATOM 2143 O O . ILE B 1 116 ? -3.402 -14.781 -12.453 1 92.81 116 ILE B O 1
ATOM 2147 N N . ASP B 1 117 ? -4.863 -15.039 -10.695 1 91.12 117 ASP B N 1
ATOM 2148 C CA . ASP B 1 117 ? -4.703 -16.484 -10.641 1 91.12 117 ASP B CA 1
ATOM 2149 C C . ASP B 1 117 ? -5.047 -17.125 -11.984 1 91.12 117 ASP B C 1
ATOM 2151 O O . ASP B 1 117 ? -6.16 -16.984 -12.484 1 91.12 117 ASP B O 1
ATOM 2155 N N . ASN B 1 118 ? -4.129 -17.844 -12.5 1 90.25 118 ASN B N 1
ATOM 2156 C CA . ASN B 1 118 ? -4.34 -18.359 -13.852 1 90.25 118 ASN B CA 1
ATOM 2157 C C . ASN B 1 118 ? -5.254 -19.578 -13.852 1 90.25 118 ASN B C 1
ATOM 2159 O O . ASN B 1 118 ? -5.68 -20.047 -14.914 1 90.25 118 ASN B O 1
ATOM 2163 N N . ARG B 1 119 ? -5.566 -20.109 -12.711 1 87.44 119 ARG B N 1
ATOM 2164 C CA . ARG B 1 119 ? -6.465 -21.25 -12.625 1 87.44 119 ARG B CA 1
ATOM 2165 C C . ARG B 1 119 ? -7.891 -20.812 -12.312 1 87.44 119 ARG B C 1
ATOM 2167 O O . ARG B 1 119 ? -8.844 -21.25 -12.961 1 87.44 119 ARG B O 1
ATOM 2174 N N . THR B 1 120 ? -8.016 -19.891 -11.367 1 89.31 120 THR B N 1
ATOM 2175 C CA . THR B 1 120 ? -9.344 -19.547 -10.875 1 89.31 120 THR B CA 1
ATOM 2176 C C . THR B 1 120 ? -9.812 -18.219 -11.477 1 89.31 120 THR B C 1
ATOM 2178 O O . THR B 1 120 ? -11.008 -17.922 -11.453 1 89.31 120 THR B O 1
ATOM 2181 N N . GLY B 1 121 ? -8.914 -17.391 -11.906 1 90.25 121 GLY B N 1
ATOM 2182 C CA . GLY B 1 121 ? -9.25 -16.062 -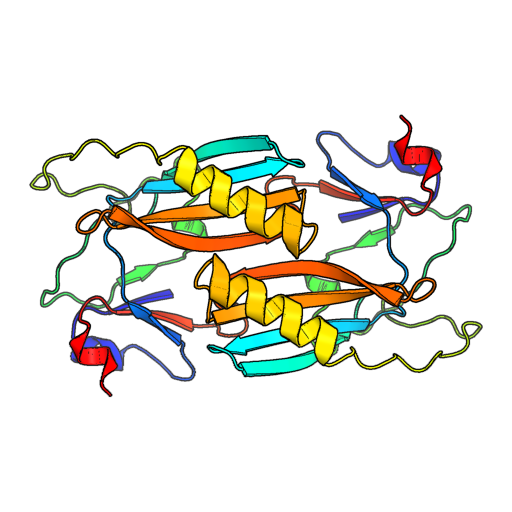12.383 1 90.25 121 GLY B CA 1
ATOM 2183 C C . GLY B 1 121 ? -9.398 -15.055 -11.258 1 90.25 121 GLY B C 1
ATOM 2184 O O . GLY B 1 121 ? -9.727 -13.891 -11.508 1 90.25 121 GLY B O 1
ATOM 2185 N N . HIS B 1 122 ? -9.125 -15.484 -10.078 1 91 122 HIS B N 1
ATOM 2186 C CA . HIS B 1 122 ? -9.219 -14.602 -8.922 1 91 122 HIS B CA 1
ATOM 2187 C C . HIS B 1 122 ? -8.133 -13.531 -8.945 1 91 122 HIS B C 1
ATOM 2189 O O . HIS B 1 122 ? -6.988 -13.82 -9.312 1 91 122 HIS B O 1
ATOM 2195 N N . TYR B 1 123 ? -8.539 -12.289 -8.609 1 92.94 123 TYR B N 1
ATOM 2196 C CA . TYR B 1 123 ? -7.602 -11.172 -8.531 1 92.94 123 TYR B CA 1
ATOM 2197 C C . TYR B 1 123 ? -6.996 -11.07 -7.137 1 92.94 123 TYR B C 1
ATOM 2199 O O . TYR B 1 123 ? -7.699 -11.211 -6.137 1 92.94 123 TYR B O 1
ATOM 2207 N N . ALA B 1 124 ? -5.691 -10.875 -7.113 1 90.94 124 ALA B N 1
ATOM 2208 C CA . ALA B 1 124 ? -5.008 -10.648 -5.844 1 90.94 124 ALA B CA 1
ATOM 2209 C C . ALA B 1 124 ? -4.184 -9.367 -5.887 1 90.94 124 ALA B C 1
ATOM 2211 O O . ALA B 1 124 ? -3.363 -9.18 -6.789 1 90.94 124 ALA B O 1
ATOM 2212 N N . ILE B 1 125 ? -4.504 -8.477 -4.941 1 91.81 125 ILE B N 1
ATOM 2213 C CA . ILE B 1 125 ? -3.652 -7.305 -4.762 1 91.81 125 ILE B CA 1
ATOM 2214 C C . ILE B 1 125 ? -2.402 -7.691 -3.973 1 91.81 125 ILE B C 1
ATOM 2216 O O . ILE B 1 125 ? -2.5 -8.18 -2.846 1 91.81 125 ILE B O 1
ATOM 2220 N N . ILE B 1 126 ? -1.245 -7.445 -4.508 1 87 126 ILE B N 1
ATOM 2221 C CA . ILE B 1 126 ? -0.046 -7.953 -3.85 1 87 126 ILE B CA 1
ATOM 2222 C C . ILE B 1 126 ? 0.799 -6.789 -3.342 1 87 126 ILE B C 1
ATOM 2224 O O . ILE B 1 126 ? 1.726 -6.98 -2.551 1 87 126 ILE B O 1
ATOM 2228 N N . ASP B 1 127 ? 0.519 -5.602 -3.811 1 83.5 127 ASP B N 1
ATOM 2229 C CA . ASP B 1 127 ? 1.225 -4.41 -3.361 1 83.5 127 ASP B CA 1
ATOM 2230 C C . ASP B 1 127 ? 0.382 -3.154 -3.584 1 83.5 127 ASP B C 1
ATOM 2232 O O . ASP B 1 127 ? -0.435 -3.107 -4.508 1 83.5 127 ASP B O 1
ATOM 2236 N N . MET B 1 128 ? 0.454 -2.256 -2.723 1 85.62 128 MET B N 1
ATOM 2237 C CA . MET B 1 128 ? -0.167 -0.942 -2.859 1 85.62 128 MET B CA 1
ATOM 2238 C C . MET B 1 128 ? 0.744 0.15 -2.309 1 85.62 128 MET B C 1
ATOM 2240 O O . MET B 1 128 ? 1.242 0.041 -1.188 1 85.62 128 MET B O 1
ATOM 2244 N N . ASN B 1 129 ? 0.999 1.185 -3.059 1 78.81 129 ASN B N 1
ATOM 2245 C CA . ASN B 1 129 ? 1.821 2.311 -2.629 1 78.81 129 ASN B CA 1
ATOM 2246 C C . ASN B 1 129 ? 1.093 3.639 -2.809 1 78.81 129 ASN B C 1
ATOM 2248 O O . ASN B 1 129 ? 0.53 3.904 -3.873 1 78.81 129 ASN B O 1
ATOM 2252 N N . VAL B 1 130 ? 0.981 4.262 -1.602 1 76.38 130 VAL B N 1
ATOM 2253 C CA . VAL B 1 130 ? 0.423 5.605 -1.708 1 76.38 130 VAL B CA 1
ATOM 2254 C C . VAL B 1 130 ? 1.427 6.531 -2.395 1 76.38 130 VAL B C 1
ATOM 2256 O O . VAL B 1 130 ? 2.607 6.551 -2.037 1 76.38 130 VAL B O 1
ATOM 2259 N N . PHE B 1 131 ? 1.116 7.277 -3.318 1 67.88 131 PHE B N 1
ATOM 2260 C CA . PHE B 1 131 ? 1.969 8.148 -4.121 1 67.88 131 PHE B CA 1
ATOM 2261 C C . PHE B 1 131 ? 3.076 7.348 -4.793 1 67.88 131 PHE B C 1
ATOM 2263 O O . PHE B 1 131 ? 4.234 7.406 -4.375 1 67.88 131 PHE B O 1
ATOM 2270 N N . PRO B 1 132 ? 2.82 6.449 -5.719 1 56 132 PRO B N 1
ATOM 2271 C CA . PRO B 1 132 ? 3.773 5.504 -6.301 1 56 132 PRO B CA 1
ATOM 2272 C C . PRO B 1 132 ? 5.098 6.16 -6.688 1 56 132 PRO B C 1
ATOM 2274 O O . PRO B 1 132 ? 5.113 7.312 -7.129 1 56 132 PRO B O 1
ATOM 2277 N N . GLY B 1 133 ? 6.141 5.699 -5.863 1 52.59 133 GLY B N 1
ATOM 2278 C CA . GLY B 1 133 ? 7.512 6.129 -6.098 1 52.59 133 GLY B CA 1
ATOM 2279 C C . GLY B 1 133 ? 7.848 6.281 -7.566 1 52.59 133 GLY B C 1
ATOM 2280 O O . GLY B 1 133 ? 8.898 6.816 -7.918 1 52.59 133 GLY B O 1
ATOM 2281 N N . GLU B 1 134 ? 7.176 5.367 -8.398 1 50.62 134 GLU B N 1
ATOM 2282 C CA . GLU B 1 134 ? 7.512 5.645 -9.789 1 50.62 134 GLU B CA 1
ATOM 2283 C C . GLU B 1 134 ? 7.426 7.141 -10.094 1 50.62 134 GLU B C 1
ATOM 2285 O O . GLU B 1 134 ? 7.996 7.613 -11.078 1 50.62 134 GLU B O 1
ATOM 2290 N N . PHE B 1 135 ? 6.777 7.754 -9.195 1 49.41 135 PHE B N 1
ATOM 2291 C CA . PHE B 1 135 ? 6.84 9.203 -9.367 1 49.41 135 PHE B CA 1
ATOM 2292 C C . PHE B 1 135 ? 7.965 9.797 -8.523 1 49.41 135 PHE B C 1
ATOM 2294 O O . PHE B 1 135 ? 8.023 9.578 -7.316 1 49.41 135 PHE B O 1
ATOM 2301 N N . SER B 1 136 ? 9.203 9.508 -8.945 1 48.44 136 SER B N 1
ATOM 2302 C CA . SER B 1 136 ? 10.547 9.781 -8.445 1 48.44 136 SER B CA 1
ATOM 2303 C C . SER B 1 136 ? 10.531 10.914 -7.426 1 48.44 136 SER B C 1
ATOM 2305 O O . SER B 1 136 ? 11.352 10.938 -6.504 1 48.44 136 SER B O 1
ATOM 2307 N N . ASN B 1 137 ? 9.703 11.844 -7.688 1 53.19 137 ASN B N 1
ATOM 2308 C CA . ASN B 1 137 ? 9.883 13.023 -6.848 1 53.19 137 ASN B CA 1
ATOM 2309 C C . ASN B 1 137 ? 8.57 13.461 -6.203 1 53.19 137 ASN B C 1
ATOM 2311 O O . ASN B 1 137 ? 7.609 13.789 -6.898 1 53.19 137 ASN B O 1
ATOM 2315 N N . GLU B 1 138 ? 8.445 13.109 -4.867 1 59.34 138 GLU B N 1
ATOM 2316 C CA . GLU B 1 138 ? 7.309 13.625 -4.117 1 59.34 138 GLU B CA 1
ATOM 2317 C C . GLU B 1 138 ? 7.637 14.969 -3.471 1 59.34 138 GLU B C 1
ATOM 2319 O O . GLU B 1 138 ? 8.703 15.133 -2.873 1 59.34 138 GLU B O 1
ATOM 2324 N N . ILE B 1 139 ? 6.875 15.953 -3.789 1 61.84 139 ILE B N 1
ATOM 2325 C CA . ILE B 1 139 ? 7.035 17.297 -3.252 1 61.84 139 ILE B CA 1
ATOM 2326 C C . ILE B 1 139 ? 5.859 17.625 -2.336 1 61.84 139 ILE B C 1
ATOM 2328 O O . ILE B 1 139 ? 4.703 17.406 -2.699 1 61.84 139 ILE B O 1
ATOM 2332 N N . PHE B 1 140 ? 6.16 17.938 -1.133 1 68.62 140 PHE B N 1
ATOM 2333 C CA . PHE B 1 140 ? 5.133 18.422 -0.224 1 68.62 140 PHE B CA 1
ATOM 2334 C C . PHE B 1 140 ? 5.098 19.953 -0.222 1 68.62 140 PHE B C 1
ATOM 2336 O O . PHE B 1 140 ? 6.148 20.594 -0.188 1 68.62 140 PHE B O 1
ATOM 2343 N N . VAL B 1 141 ? 3.973 20.5 -0.527 1 59.62 141 VAL B N 1
ATOM 2344 C CA . VAL B 1 141 ? 3.814 21.953 -0.525 1 59.62 141 VAL B CA 1
ATOM 2345 C C . VAL B 1 141 ? 2.941 22.375 0.654 1 59.62 141 VAL B C 1
ATOM 2347 O O . VAL B 1 141 ? 1.888 21.781 0.898 1 59.62 141 VAL B O 1
ATOM 2350 N N . PHE B 1 142 ? 3.297 23.141 1.466 1 49.66 142 PHE B N 1
ATOM 2351 C CA . PHE B 1 142 ? 2.539 23.656 2.602 1 49.66 142 PHE B CA 1
ATOM 2352 C C . PHE B 1 142 ? 1.535 24.719 2.152 1 49.66 142 PHE B C 1
ATOM 2354 O O . PHE B 1 142 ? 0.465 24.859 2.746 1 49.66 142 PHE B O 1
ATOM 2361 N N . ASN B 1 143 ? 1.904 25.516 1.267 1 45.94 143 ASN B N 1
ATOM 2362 C CA . ASN B 1 143 ? 0.987 26.578 0.887 1 45.94 143 ASN B CA 1
ATOM 2363 C C . ASN B 1 143 ? 0.112 26.172 -0.295 1 45.94 143 ASN B C 1
ATOM 2365 O O . ASN B 1 143 ? 0.623 25.812 -1.357 1 45.94 143 ASN B O 1
ATOM 2369 N N . SER B 1 144 ? -1.236 25.953 0.084 1 50.62 144 SER B N 1
ATOM 2370 C CA . SER B 1 144 ? -2.271 25.578 -0.869 1 50.62 144 SER B CA 1
ATOM 2371 C C . SER B 1 144 ? -2.199 26.422 -2.135 1 50.62 144 SER B C 1
ATOM 2373 O O . SER B 1 144 ? -2.537 25.953 -3.223 1 50.62 144 SER B O 1
ATOM 2375 N N . ASP B 1 145 ? -1.855 27.656 -1.954 1 47.16 145 ASP B N 1
ATOM 2376 C CA . ASP B 1 145 ? -1.941 28.578 -3.082 1 47.16 145 ASP B CA 1
ATOM 2377 C C . ASP B 1 145 ? -1.021 28.141 -4.219 1 47.16 145 ASP B C 1
ATOM 2379 O O . ASP B 1 145 ? -1.224 28.531 -5.371 1 47.16 145 ASP B O 1
ATOM 2383 N N . LEU B 1 146 ? -0.149 27.484 -3.895 1 44.5 146 LEU B N 1
ATOM 2384 C CA . LEU B 1 146 ? 0.753 27.047 -4.953 1 44.5 146 LEU B CA 1
ATOM 2385 C C . LEU B 1 146 ? 0.112 25.938 -5.793 1 44.5 146 LEU B C 1
ATOM 2387 O O . LEU B 1 146 ? 0.599 25.625 -6.879 1 44.5 146 LEU B O 1
ATOM 2391 N N . PHE B 1 147 ? -0.821 25.219 -5.348 1 45.22 147 PHE B N 1
ATOM 2392 C CA . PHE B 1 147 ? -1.5 24.156 -6.082 1 45.22 147 PHE B CA 1
ATOM 2393 C C . PHE B 1 147 ? -2.307 24.734 -7.242 1 45.22 147 PHE B C 1
ATOM 2395 O O . PHE B 1 147 ? -2.744 23.984 -8.125 1 45.22 147 PHE B O 1
ATOM 2402 N N . GLN B 1 148 ? -2.777 25.906 -7.18 1 35.62 148 GLN B N 1
ATOM 2403 C CA . GLN B 1 148 ? -3.629 26.438 -8.234 1 35.62 148 GLN B CA 1
ATOM 2404 C C . GLN B 1 148 ? -2.879 26.516 -9.562 1 35.62 148 GLN B C 1
ATOM 2406 O O . GLN B 1 148 ? -3.477 26.797 -10.602 1 35.62 148 GLN B O 1
ATOM 2411 N N . TYR B 1 149 ? -1.658 26.297 -9.523 1 32.38 149 TYR B N 1
ATOM 2412 C CA . TYR B 1 149 ? -1.159 26.438 -10.883 1 32.38 149 TYR B CA 1
ATOM 2413 C C . TYR B 1 149 ? -0.918 25.078 -11.531 1 32.38 149 TYR B C 1
ATOM 2415 O O . TYR B 1 149 ? -0.535 24.125 -10.844 1 32.38 149 TYR B O 1
#

Foldseek 3Di:
DKDDQDPVQVVVDDDPDDDDDDFAFAQKKWKWWFAALDTDIDIFGHFHDDDRDPDHMGDDDRVQGGDHPRDDPRRHYDPPDPPPPRPDDDPVVVSVVSCCCCVPVNQGGKIWIWGARPPPRDIDTDDMDRHPCVVVDDDDDPDPVVVVD/DKDDQDPVQVVVDDDPDDDDDDFAFAQKKWKWWFAALDTDIDIFGHFHDDDRDPDHMGDDDRVQGGDHPRDDPRRHYDPPDPPPPRPDDDPVVVSVVSCCCCVPVNQGGKIWIWGARPPPRDIDTDDMDRNPCVVVDDDDDPDPVVVVD

Organism: Araneus ventricosus (NCBI:txid182803)

Solvent-accessible surface area (backbone atoms only — not comparable to full-atom values): 16745 Å² total; per-residue (Å²): 74,36,38,29,34,48,76,73,34,55,75,76,58,70,80,81,60,45,78,42,76,54,71,42,23,75,12,39,29,39,36,35,44,32,55,56,93,45,70,47,79,43,81,25,31,19,58,29,63,79,71,78,41,99,49,76,58,46,74,49,58,73,82,57,41,48,31,84,84,38,80,50,80,56,37,42,70,57,86,85,50,74,80,62,73,79,75,74,80,57,63,69,63,54,48,48,55,53,44,50,38,31,74,76,67,66,50,35,46,32,24,34,36,32,35,42,28,71,86,79,62,48,79,41,79,64,38,38,34,49,53,34,65,91,45,75,32,46,35,30,29,56,42,68,77,64,65,78,106,73,33,39,30,34,47,76,72,34,58,75,76,58,70,80,81,60,45,78,41,77,54,72,42,23,74,13,39,28,38,35,36,44,31,53,54,95,45,69,47,79,44,81,25,30,20,58,30,62,77,70,75,42,100,52,77,58,45,75,49,58,72,83,57,41,49,31,83,85,39,79,49,80,55,37,41,68,56,87,84,50,72,79,63,73,79,75,74,78,57,63,70,62,54,50,48,55,54,44,50,40,31,73,75,68,65,51,35,46,32,28,35,36,32,35,43,28,71,84,80,63,48,77,41,79,62,36,39,33,46,59,36,62,90,44,77,33,46,34,31,30,58,42,68,75,64,64,79,106

Sequence (298 aa):
MCIIFNEEGLNDITPPCVVQKFINHNAVLYKLFVIGQEYFVIERPSLKNFSACDQKTIFFDSNEISKPNSVSELTSLDDNESYTPTVWPEQKKMDNIVRVLHKYLGLDLLGIDVVIDNRTGHYAIIDMNVFPGEFSNEIFVFNSDLFQYMCIIFNEEGLNDITPPCVVQKFINHNAVLYKLFVIGQEYFVIERPSLKNFSACDQKTIFFDSNEISKPNSVSELTSLDDNESYTPTVWPEQKKMDNIVRVLHKYLGLDLLGIDVVIDNRTGHYAIIDMNVFPGEFSNEIFVFNSDLFQY

Radius of gyration: 21.07 Å; Cα contacts (8 Å, |Δi|>4): 585; chains: 2; bounding box: 32×64×47 Å

=== Feature glossary ===
Annotated list of the representations used here:

Nearest PDB structures. The Foldseek neighbor list gives the closest experimentally determined structures in the PDB, ranked by structural alignment. TM-score near 1 means near-identical fold; near 0.3 means only rough topology match. This is how one finds what a novel AlphaFold prediction most resembles in the solved-structure universe.

Foldseek 3Di. Foldseek's 3Di representation compresses backbone geometry into a per-residue letter drawn from a learned twenty-state alphabet. It captures the tertiary interaction pattern around each residue — which residues are packed against it in space, regardless of where they are in sequence.

Radius of gyration, Cα contacts, bounding box. Radius of gyration (Rg) is the root-mean-square distance of Cα atoms from their centroid — a single number for overall size and compact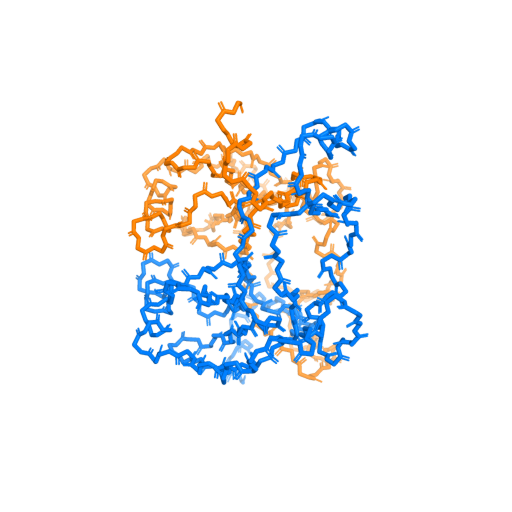ness. A globular domain of N residues has Rg ≈ 2.2·N^0.38 Å; an extended or disordered chain has a much larger Rg. The Cα contact count is the number of residue pairs whose Cα atoms are within 8 Å and are more than four positions apart in sequence — a standard proxy for tertiary packing density. The bounding box is the smallest axis-aligned box enclosing all Cα atoms.

InterPro / GO / CATH / organism. The annotation block draws on four external resources. InterPro: which protein families and domains the sequence belongs to. GO: standardized terms for what the protein does, what process it participates in, and where in the cell it acts. CATH: which structural fold it has in the CATH hierarchy. Organism: the species of origin.

mmCIF coordinates. The mmCIF block holds the 3D Cartesian coordinates of each backbone atom (N, Cα, C, O) in ångströms. mmCIF is the PDB's canonical archive format — a tagged-loop text representation of the atomic model.

pLDDT. pLDDT is the predicted lDDT-Cα score: AlphaFold's confidence that the local environment of each residue (all inter-atomic distances within 15 Å) is correctly placed. It is a per-residue number between 0 and 100, with higher meaning more reliable.

Backbone torsions (φ/ψ). φ (phi) and ψ (psi) are the two rotatable backbone dihedrals per residue: φ is the C(i-1)–N–Cα–C torsion, ψ is the N–Cα–C–N(i+1) torsion, both in degrees on (−180°, 180°]. α-helical residues cluster near (−60°, −45°); β-strand residues near (−120°, +130°). A Ramachandran plot is simply a scatter of (φ, ψ) for every residue.

B-factor. For experimental (PDB) structures, the B-factor (temperature factor) quantifies the positional spread of each atom in the crystal — a combination of thermal vibration and static disorder — in units of Å². High B-factors mark flexible loops or poorly resolved regions; low B-factors mark the rigid, well-ordered core.

Secondary structure (3-state, P-SEA). SS3 is a coarse helix/strand/coil call (letters a/b/c) made by the P-SEA algorithm from inter-Cα distances and dihedrals. It is less detailed than DSSP but n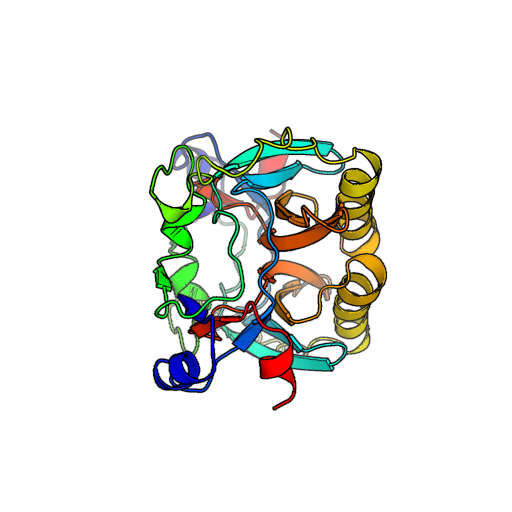eeds only Cα positions.

Predicted aligned error. Predicted aligned error is AlphaFold's pairwise confidence. Unlike pLDDT (per-residue), PAE is per-residue-pair and captures whether two parts of the structure are correctly placed relative to each other. Units are ångströms of expected positional error.

Solvent-accessible surface area. Solvent-accessible surface area (SASA) is the area in Å² traced out by the centre of a 1.4 Å probe sphere (a water molecule) rolled over the protein's van der Waals surface (Shrake–Rupley / Lee–Richards construction). Buried residues have near-zero SASA; fully exposed residues can exceed 200 Å². The total SASA scales roughly with the number of surface residues.

Secondary structure (8-state, DSSP). The SS8 string is DSSP's per-residue secondary-structure call. α-helix (H) means an i→i+4 H-bond ladder; β-strand (E) means the residue participates in a β-sheet; 3₁₀ (G) and π (I) are tighter and wider helices; T/S are turns/bends; '-' is loop.

Rendered structure images. Structure images are PyMOL renders from six orthogonal camera directions. Cartoon representation draws helices as coils and strands as arrows; sticks shows the backbone as bonds; surface shows the solvent-excluded envelope. Rainbow coloring maps sequence position to hue (blue→red, N→C); chain coloring assigns a distinct color per polypeptide.

Sequence. The amino-acid sequence is the protein's primary structure: the linear order of residues from the N-terminus to the C-terminus, written in one-letter code. Everything else here — the 3D coordinates, the secondary structure, the domain annotations — is ultimately a consequence of this string.

Contact-map, Ramachandran, and PAE plots. Three diagnostic plots accompany the record. The Cα contact map visualizes the tertiary structure as a 2D adjacency matrix (8 Å cutoff, sequence-local contacts suppressed). The Ramachandran plot shows the distribution of backbone (φ, ψ) torsions, with points in the α and β basins reflecting secondary structure content. The PAE plot shows AlphaFold's inter-residue confidence as a color matrix.